Protein AF-A0A959QDU4-F1 (afdb_monomer_lite)

Radius of gyration: 17.91 Å; chains: 1; bounding box: 41×47×52 Å

Foldseek 3Di:
DEEAEQEEDEDCDQAQLDEEEQAAEYEYELYEYEAAAHAQVHEVYHAYNHAYYHYELYEYEHHEYEHEEHAAYQEEEAYQYEYEHYEHAQEHYEYAYHFNHEYEHELYEHPDAEYEYDDQRYANYEYEYDADDCPPTDAHEYEDYLYEYEDYDYPDPPHFNYEYEYEPDHAHEYEYELYEAAQGEHDYFYFDDPPDPDGFTAAHPNYDYHYYNYDHHHPDQHDYPHRPDDDRDPPDPRPRPPDPPVPDDDDDDDD

Sequence (255 aa):
NVAFTNHAVEVDQEGGVVYLSEADSLVVENCFFKNNLAPAANAGLLLEGVQYCGINQTSFRLNEGKLIEAGGAQEVWLHRLTLRQNEAEEGLVRFDLAEGGSFRCRNSQARENYYGGNEVVGAIVQVNTPAGVPTLPQPIDIRYEQCLFVDNLSADANAPSILQHGNHGRQLDVRVVNSLFWNNDLRAYRAEESVGDENVCLPLPDSRVYLSNSVFASAEPLYLSLPGSLCPDLNCPKVQYAHCRIGQADCPELP

pLDDT: mean 70.36, std 18.39, range [28.86, 94.38]

Structure (mmCIF, N/CA/C/O backbone):
data_AF-A0A959QDU4-F1
#
_entry.id   AF-A0A959QDU4-F1
#
loop_
_atom_site.group_PDB
_atom_site.id
_atom_site.type_symbol
_atom_site.label_atom_id
_atom_site.label_alt_id
_atom_site.label_comp_id
_atom_site.label_asym_id
_atom_site.label_entity_id
_atom_site.label_seq_id
_atom_site.pdbx_PDB_ins_code
_atom_site.Cartn_x
_atom_site.Cartn_y
_atom_site.Cartn_z
_atom_site.occupancy
_atom_site.B_iso_or_equiv
_atom_site.auth_seq_id
_atom_site.auth_comp_id
_atom_site.auth_asym_id
_atom_site.auth_atom_id
_atom_site.pdbx_PDB_model_num
ATOM 1 N N . ASN A 1 1 ? -17.690 -10.275 -4.018 1.00 78.50 1 ASN A N 1
ATOM 2 C CA . ASN A 1 1 ? -16.534 -11.140 -3.680 1.00 78.50 1 ASN A CA 1
ATOM 3 C C . ASN A 1 1 ? -15.778 -11.515 -4.940 1.00 78.50 1 ASN A C 1
ATOM 5 O O . ASN A 1 1 ? -16.328 -12.232 -5.770 1.00 78.50 1 ASN A O 1
ATOM 9 N N . VAL A 1 2 ? -14.545 -11.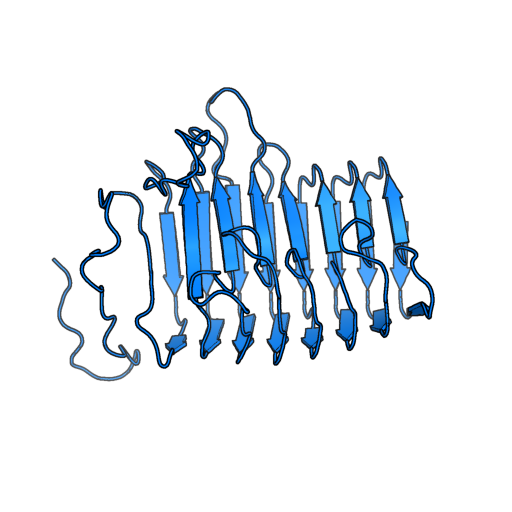035 -5.076 1.00 78.12 2 VAL A N 1
ATOM 10 C CA . VAL A 1 2 ? -13.623 -11.365 -6.174 1.00 78.12 2 VAL A CA 1
ATOM 11 C C . VAL A 1 2 ? -12.347 -11.958 -5.578 1.00 78.12 2 VAL A C 1
ATOM 13 O O . VAL A 1 2 ? -11.865 -11.477 -4.555 1.00 78.12 2 VAL A O 1
ATOM 16 N N . ALA A 1 3 ? -11.809 -13.013 -6.192 1.00 77.88 3 ALA A N 1
ATOM 17 C CA . ALA A 1 3 ? -10.580 -13.653 -5.735 1.00 77.88 3 ALA A CA 1
ATOM 18 C C . ALA A 1 3 ? -9.642 -13.964 -6.907 1.00 77.88 3 ALA A C 1
ATOM 20 O O . ALA A 1 3 ? -10.058 -14.583 -7.887 1.00 77.88 3 ALA A O 1
ATOM 21 N N . PHE A 1 4 ? -8.375 -13.578 -6.771 1.00 79.62 4 PHE A N 1
ATOM 22 C CA . PHE A 1 4 ? -7.279 -13.971 -7.654 1.00 79.62 4 PHE A CA 1
ATOM 23 C C . PHE A 1 4 ? -6.324 -14.861 -6.866 1.00 79.62 4 PHE A C 1
ATOM 25 O O . PHE A 1 4 ? -5.768 -14.427 -5.859 1.00 79.62 4 PHE A O 1
ATOM 32 N N . THR A 1 5 ? -6.120 -16.101 -7.308 1.00 76.75 5 THR A N 1
ATOM 33 C CA . THR A 1 5 ? -5.266 -17.066 -6.596 1.00 76.75 5 THR A CA 1
ATOM 34 C C . THR A 1 5 ? -4.323 -17.760 -7.568 1.00 76.75 5 THR A C 1
ATOM 36 O O . THR A 1 5 ? -4.793 -18.328 -8.549 1.00 76.75 5 THR A O 1
ATOM 39 N N . ASN A 1 6 ? -3.012 -17.743 -7.309 1.00 73.81 6 ASN A N 1
ATOM 40 C CA . ASN A 1 6 ? -1.983 -18.394 -8.145 1.00 73.81 6 ASN A CA 1
ATOM 41 C C . ASN A 1 6 ? -1.869 -17.850 -9.584 1.00 73.81 6 ASN A C 1
ATOM 43 O O . ASN A 1 6 ? -1.644 -18.622 -10.517 1.00 73.81 6 ASN A O 1
ATOM 47 N N . HIS A 1 7 ? -2.026 -16.541 -9.782 1.00 81.00 7 HIS A N 1
ATOM 48 C CA . HIS A 1 7 ? -1.905 -15.927 -11.108 1.00 81.00 7 HIS A CA 1
ATOM 49 C C . HIS A 1 7 ? -0.556 -15.222 -11.274 1.00 81.00 7 HIS A C 1
ATOM 51 O O . HIS A 1 7 ? -0.116 -14.483 -10.395 1.00 81.00 7 HIS A O 1
ATOM 57 N N . ALA A 1 8 ? 0.084 -15.422 -12.425 1.00 76.44 8 ALA A N 1
ATOM 58 C CA . ALA A 1 8 ? 1.148 -14.548 -12.901 1.00 76.44 8 ALA A CA 1
ATOM 59 C C . ALA A 1 8 ? 0.536 -13.623 -13.951 1.00 76.44 8 ALA A C 1
ATOM 61 O O . ALA A 1 8 ? -0.009 -14.111 -14.942 1.00 76.44 8 ALA A O 1
ATOM 62 N N . VAL A 1 9 ? 0.594 -12.318 -13.712 1.00 77.69 9 VAL A N 1
ATOM 63 C CA . VAL A 1 9 ? 0.048 -11.319 -14.622 1.00 77.69 9 VAL A CA 1
ATOM 64 C C . VAL A 1 9 ? 1.171 -10.398 -15.075 1.00 77.69 9 VAL A C 1
ATOM 66 O O . VAL A 1 9 ? 1.874 -9.789 -14.271 1.00 77.69 9 VAL A O 1
ATOM 69 N N . GLU A 1 10 ? 1.360 -10.361 -16.385 1.00 74.69 10 GLU A N 1
ATOM 70 C CA . GLU A 1 10 ? 2.316 -9.515 -17.088 1.00 74.69 10 GLU A CA 1
ATOM 71 C C . GLU A 1 10 ? 1.515 -8.665 -18.061 1.00 74.69 10 GLU A C 1
ATOM 73 O O . GLU A 1 10 ? 0.671 -9.198 -18.787 1.00 74.69 10 GLU A O 1
ATOM 78 N N . VAL A 1 11 ? 1.730 -7.353 -18.025 1.00 66.62 11 VAL A N 1
ATOM 79 C CA . VAL A 1 11 ? 0.995 -6.411 -18.868 1.00 66.62 11 VAL A CA 1
ATOM 80 C C . VAL A 1 11 ? 1.991 -5.527 -19.593 1.00 66.62 11 VAL A C 1
ATOM 82 O O . VAL A 1 11 ? 2.436 -4.523 -19.066 1.00 66.62 11 VAL A O 1
ATOM 85 N N . ASP A 1 12 ? 2.294 -5.888 -20.836 1.00 59.38 12 ASP A N 1
ATOM 86 C CA . ASP A 1 12 ? 3.236 -5.157 -21.693 1.00 59.38 12 ASP A CA 1
ATOM 87 C C . ASP A 1 12 ? 2.589 -3.925 -22.382 1.00 59.38 12 ASP A C 1
ATOM 89 O O . ASP A 1 12 ? 2.998 -3.533 -23.476 1.00 59.38 12 ASP A O 1
ATOM 93 N N . GLN A 1 13 ? 1.520 -3.353 -21.809 1.00 60.84 13 GLN A N 1
ATOM 94 C CA . GLN A 1 13 ? 0.750 -2.228 -22.374 1.00 60.84 13 GLN A CA 1
ATOM 95 C C . GLN A 1 13 ? 0.259 -1.257 -21.284 1.00 60.84 13 GLN A C 1
ATOM 97 O O . GLN A 1 13 ? 0.210 -1.602 -20.111 1.00 60.84 13 GLN A O 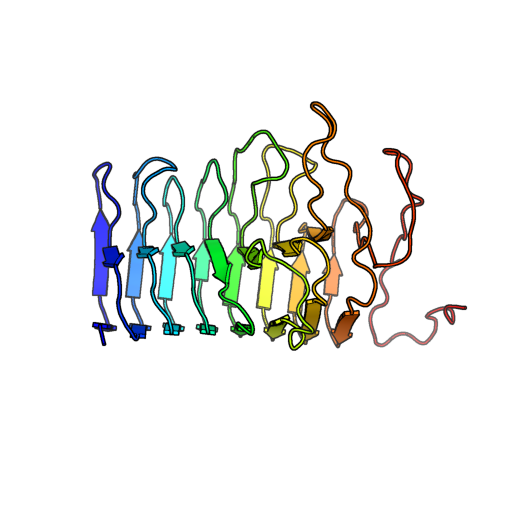1
ATOM 102 N N . GLU A 1 14 ? -0.153 -0.048 -21.678 1.00 61.38 14 GLU A N 1
ATOM 103 C CA . GLU A 1 14 ? -0.471 1.108 -20.808 1.00 61.38 14 GLU A CA 1
ATOM 104 C C . GLU A 1 14 ? -1.760 0.984 -19.943 1.00 61.38 14 GLU A C 1
ATOM 106 O O . GLU A 1 14 ? -2.325 1.988 -19.503 1.00 61.38 14 GLU A O 1
ATOM 111 N N . GLY A 1 15 ? -2.268 -0.225 -19.689 1.00 57.69 15 GLY A N 1
ATOM 112 C CA . GLY A 1 15 ? -3.524 -0.459 -18.966 1.00 57.69 15 GLY A CA 1
ATOM 113 C C . GLY A 1 15 ? -3.323 -1.020 -17.559 1.00 57.69 15 GLY A C 1
ATOM 114 O O . GLY A 1 15 ? -2.482 -1.888 -17.352 1.00 57.69 15 GLY A O 1
ATOM 115 N N . GLY A 1 16 ? -4.139 -0.574 -16.597 1.00 61.19 16 GLY A N 1
ATOM 116 C CA . GLY A 1 16 ? -4.173 -1.182 -15.264 1.00 61.19 16 GLY A CA 1
ATOM 117 C C . GLY A 1 16 ? -4.515 -2.673 -15.348 1.00 61.19 16 GLY A C 1
ATOM 118 O O . GLY A 1 16 ? -5.389 -3.074 -16.120 1.00 61.19 16 GLY A O 1
ATOM 119 N N . VAL A 1 17 ? -3.814 -3.507 -14.576 1.00 77.56 17 VAL A N 1
ATOM 120 C CA . VAL A 1 17 ? -3.917 -4.972 -14.700 1.00 77.56 17 VAL A CA 1
ATOM 121 C C . VAL A 1 17 ? -5.274 -5.478 -14.216 1.00 77.56 17 VAL A C 1
ATOM 123 O O . VAL A 1 17 ? -5.879 -6.363 -14.824 1.00 77.56 17 VAL A O 1
ATOM 126 N N . VAL A 1 18 ? -5.758 -4.912 -13.114 1.00 83.88 18 VAL A N 1
ATOM 127 C CA . VAL A 1 18 ? -7.064 -5.223 -12.540 1.00 83.88 18 VAL A CA 1
ATOM 128 C C . VAL A 1 18 ? -7.741 -3.920 -12.152 1.00 83.88 18 VAL A C 1
ATOM 130 O O . VAL A 1 18 ? -7.245 -3.200 -11.290 1.00 83.88 18 VAL A O 1
ATOM 133 N N . TYR A 1 19 ? -8.899 -3.660 -12.752 1.00 86.38 19 TYR A N 1
ATOM 134 C CA . TYR A 1 19 ? -9.834 -2.637 -12.299 1.00 86.38 19 TYR A CA 1
ATOM 135 C C . TYR A 1 19 ? -11.030 -3.313 -11.637 1.00 86.38 19 TYR A C 1
ATOM 137 O O . TYR A 1 19 ? -11.651 -4.204 -12.226 1.00 86.38 19 TYR A O 1
ATOM 145 N N . LEU A 1 20 ? -11.344 -2.905 -10.412 1.00 86.94 20 LEU A N 1
ATOM 146 C CA . LEU A 1 20 ? -12.508 -3.386 -9.683 1.00 86.94 20 LEU A CA 1
ATOM 147 C C . LEU A 1 20 ? -13.245 -2.209 -9.054 1.00 86.94 20 LEU A C 1
ATOM 149 O O . LEU A 1 20 ? -12.653 -1.463 -8.280 1.00 86.94 20 LEU A O 1
ATOM 153 N N . SER A 1 2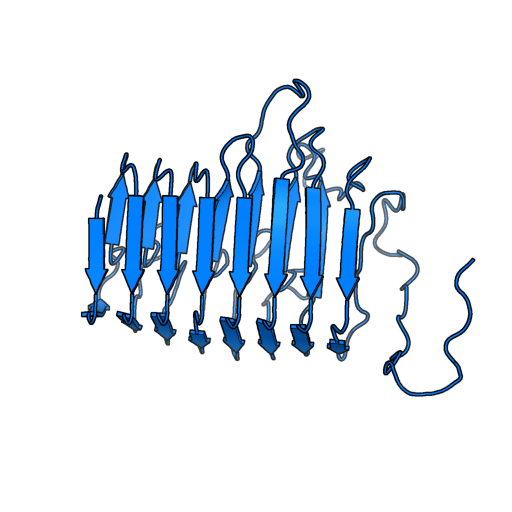1 ? -14.541 -2.099 -9.332 1.00 89.81 21 SER A N 1
ATOM 154 C CA . SER A 1 21 ? -15.414 -1.093 -8.735 1.00 89.81 21 SER A CA 1
ATOM 155 C C . SER A 1 21 ? -16.566 -1.722 -7.947 1.00 89.81 21 SER A C 1
ATOM 157 O O . SER A 1 21 ? -17.067 -2.790 -8.304 1.00 89.81 21 SER A O 1
ATOM 159 N N . GLU A 1 22 ? -16.953 -1.063 -6.852 1.00 89.56 22 GLU A N 1
ATOM 160 C CA . GLU A 1 22 ? -18.145 -1.350 -6.036 1.00 89.56 22 GLU A CA 1
ATOM 161 C C . GLU A 1 22 ? -18.248 -2.806 -5.539 1.00 89.56 22 GLU A C 1
ATOM 163 O O . GLU A 1 22 ? -19.327 -3.400 -5.481 1.00 89.56 22 GLU A O 1
ATOM 168 N N . ALA A 1 23 ? -17.117 -3.415 -5.176 1.00 88.38 23 ALA A N 1
ATOM 169 C CA . ALA A 1 23 ? -17.089 -4.784 -4.672 1.00 88.38 23 ALA A CA 1
ATOM 170 C C . ALA A 1 23 ? -17.065 -4.841 -3.139 1.00 88.38 23 ALA A C 1
ATOM 172 O O . ALA A 1 23 ? -16.281 -4.154 -2.493 1.00 88.38 23 ALA A O 1
ATOM 173 N N . ASP A 1 24 ? -17.823 -5.770 -2.550 1.00 91.25 24 ASP A N 1
ATOM 174 C CA . ASP A 1 24 ? -17.743 -6.002 -1.101 1.00 91.25 24 ASP A CA 1
ATOM 175 C C . ASP A 1 24 ? -16.324 -6.410 -0.684 1.00 91.25 24 ASP A C 1
ATOM 177 O O . ASP A 1 24 ? -15.729 -5.829 0.214 1.00 91.25 24 ASP A O 1
ATOM 181 N N . SER A 1 25 ? -15.746 -7.408 -1.358 1.00 92.06 25 SER A N 1
ATOM 182 C CA . SER A 1 25 ? -14.422 -7.923 -1.011 1.00 92.06 25 SER A CA 1
ATOM 183 C C . SER A 1 25 ? -13.589 -8.333 -2.219 1.00 92.06 25 SER A C 1
ATOM 185 O O . SER A 1 25 ? -14.114 -8.892 -3.195 1.00 92.06 25 SER A O 1
ATOM 187 N N . LEU A 1 26 ? -12.282 -8.104 -2.094 1.00 93.31 26 LEU A N 1
ATOM 188 C CA . LEU A 1 26 ? -11.222 -8.582 -2.968 1.00 93.31 26 LEU A CA 1
ATOM 189 C C . LEU A 1 26 ? -10.170 -9.342 -2.155 1.00 93.31 26 LEU A C 1
ATOM 191 O O . LEU A 1 26 ? -9.666 -8.842 -1.149 1.00 93.31 26 LEU A O 1
ATOM 195 N N . VAL A 1 27 ? -9.780 -10.517 -2.649 1.00 93.31 27 VAL A N 1
ATOM 196 C CA . VAL A 1 27 ? -8.598 -11.241 -2.172 1.00 93.31 27 VAL A CA 1
ATOM 197 C C . VAL A 1 27 ? -7.648 -11.510 -3.335 1.00 93.31 27 VAL A C 1
ATOM 199 O O . VAL A 1 27 ? -8.024 -12.144 -4.318 1.00 93.31 27 VAL A O 1
ATOM 202 N N . VAL A 1 28 ? -6.403 -11.061 -3.214 1.00 90.50 28 VAL A N 1
ATOM 203 C CA . VAL A 1 28 ? -5.307 -11.382 -4.134 1.00 90.50 28 VAL A CA 1
ATOM 204 C C . VAL A 1 28 ? -4.298 -12.233 -3.381 1.00 90.50 28 VAL A C 1
ATOM 206 O O . VAL A 1 28 ? -3.656 -11.766 -2.443 1.00 90.50 28 VAL A O 1
ATOM 209 N N . GLU A 1 29 ? -4.171 -13.497 -3.760 1.00 93.50 29 GLU A N 1
ATOM 210 C CA . GLU A 1 29 ? -3.359 -14.473 -3.048 1.00 93.50 29 GLU A CA 1
ATOM 211 C C . GLU A 1 29 ? -2.361 -15.174 -3.966 1.00 93.50 29 GLU A C 1
ATOM 213 O O . GLU A 1 29 ? -2.714 -15.692 -5.027 1.00 93.50 29 GLU A O 1
ATOM 218 N N . ASN A 1 30 ? -1.103 -15.236 -3.529 1.00 92.88 30 ASN A N 1
ATOM 219 C CA . ASN A 1 30 ? -0.037 -15.948 -4.230 1.00 92.88 30 ASN A CA 1
ATOM 220 C C . ASN A 1 30 ? 0.078 -15.540 -5.710 1.00 92.88 30 ASN A C 1
ATOM 222 O O . ASN A 1 30 ? 0.198 -16.388 -6.595 1.00 92.88 30 ASN A O 1
ATOM 226 N N . CYS A 1 31 ? -0.040 -14.239 -5.981 1.00 91.50 31 CYS A N 1
ATOM 227 C CA . CYS A 1 31 ? 0.029 -13.693 -7.331 1.00 91.50 31 CYS A CA 1
ATOM 228 C C . CYS A 1 31 ? 1.373 -13.001 -7.596 1.00 91.50 31 CYS A C 1
ATOM 230 O O . CYS A 1 31 ? 2.072 -12.566 -6.676 1.00 91.50 31 CYS A O 1
ATOM 232 N N . PHE A 1 32 ? 1.735 -12.885 -8.869 1.00 88.69 32 PHE A N 1
ATOM 233 C CA . PHE A 1 32 ? 2.945 -12.200 -9.313 1.00 88.69 32 PHE A CA 1
ATOM 234 C C . PHE A 1 32 ? 2.608 -11.208 -10.424 1.00 88.69 32 PHE A C 1
ATOM 236 O O . PHE A 1 32 ? 2.177 -11.622 -11.495 1.00 88.69 32 PHE A O 1
ATOM 243 N N . PHE A 1 33 ? 2.818 -9.920 -10.161 1.00 86.75 33 PHE A N 1
ATOM 244 C CA . PHE A 1 33 ? 2.590 -8.818 -11.092 1.00 86.75 33 PHE A CA 1
ATOM 245 C C . PHE A 1 33 ? 3.938 -8.251 -11.543 1.00 86.75 33 PHE A C 1
ATOM 247 O O . PHE A 1 33 ? 4.768 -7.880 -10.703 1.00 86.75 33 PHE A O 1
ATOM 254 N N . LYS A 1 34 ? 4.178 -8.191 -12.854 1.00 86.81 34 LYS A N 1
ATOM 255 C CA . LYS A 1 34 ? 5.421 -7.629 -13.397 1.00 86.81 34 LYS A CA 1
ATOM 256 C C . LYS A 1 34 ? 5.221 -6.816 -14.666 1.00 86.81 34 LYS A C 1
ATOM 258 O O . LYS A 1 34 ? 4.269 -7.070 -15.401 1.00 86.81 34 LYS A O 1
ATOM 263 N N . ASN A 1 35 ? 6.185 -5.931 -14.931 1.00 79.69 35 ASN A N 1
ATOM 264 C CA . ASN A 1 35 ? 6.279 -5.136 -16.156 1.00 79.69 35 ASN A CA 1
ATOM 265 C C . ASN A 1 35 ? 5.023 -4.314 -16.454 1.00 79.69 35 ASN A C 1
ATOM 267 O O . ASN A 1 35 ? 4.762 -4.031 -17.611 1.00 79.69 35 ASN A O 1
ATOM 271 N N . ASN A 1 36 ? 4.227 -3.946 -15.448 1.00 74.75 36 ASN A N 1
ATOM 272 C CA . ASN A 1 36 ? 3.104 -3.056 -15.688 1.00 74.75 36 ASN A CA 1
ATOM 273 C C . ASN A 1 36 ? 3.653 -1.668 -16.022 1.00 74.75 36 ASN A C 1
ATOM 275 O O . ASN A 1 36 ? 4.306 -1.082 -15.169 1.00 74.75 36 ASN A O 1
ATOM 279 N N . LEU A 1 37 ? 3.416 -1.187 -17.242 1.00 75.81 37 LEU A N 1
ATOM 280 C CA . LEU A 1 37 ? 3.897 0.114 -17.734 1.00 75.81 37 LEU A CA 1
ATOM 281 C C . LEU A 1 37 ? 2.806 1.188 -17.715 1.00 75.81 37 LEU A C 1
ATOM 283 O O . LEU A 1 37 ? 2.895 2.205 -18.402 1.00 75.81 37 LEU A O 1
ATOM 287 N N . ALA A 1 38 ? 1.709 0.920 -17.013 1.00 68.50 38 ALA A N 1
ATOM 288 C CA . ALA A 1 38 ? 0.573 1.809 -17.015 1.00 68.50 38 ALA A CA 1
ATOM 289 C C . ALA A 1 38 ? 0.941 3.147 -16.329 1.00 68.50 38 ALA A C 1
ATOM 291 O O . ALA A 1 38 ? 1.492 3.144 -15.227 1.00 68.50 38 ALA A O 1
ATOM 292 N N . PRO A 1 39 ? 0.660 4.303 -16.965 1.00 65.94 39 PRO A N 1
ATOM 293 C CA . PRO A 1 39 ? 1.004 5.612 -16.408 1.00 65.94 39 PRO A CA 1
ATOM 294 C C . PRO A 1 39 ? 0.297 5.848 -15.066 1.00 65.94 39 PRO A C 1
ATOM 296 O O . PRO A 1 39 ? -0.664 5.156 -14.749 1.00 65.94 39 PRO A O 1
ATOM 299 N N . ALA A 1 40 ? 0.720 6.854 -14.291 1.00 58.84 40 ALA A N 1
ATOM 300 C CA . ALA A 1 40 ? 0.279 7.106 -12.906 1.00 58.84 40 ALA A CA 1
ATOM 301 C C . ALA A 1 40 ? -1.252 7.109 -12.653 1.00 58.84 40 ALA A C 1
ATOM 303 O O . ALA A 1 40 ? -1.689 6.887 -11.522 1.00 58.84 40 ALA A O 1
ATOM 304 N N . ALA A 1 41 ? -2.067 7.311 -13.694 1.00 59.12 41 ALA A N 1
ATOM 305 C CA . ALA A 1 41 ? -3.529 7.218 -13.653 1.00 59.12 41 ALA A CA 1
ATOM 306 C C . ALA A 1 41 ? -4.089 5.776 -13.638 1.00 59.12 41 ALA A C 1
ATOM 308 O O . ALA A 1 41 ? -5.272 5.582 -13.379 1.00 59.12 41 ALA A O 1
ATOM 309 N N . ASN A 1 42 ? -3.262 4.768 -13.915 1.00 66.12 42 ASN A N 1
ATOM 310 C CA . ASN A 1 42 ? -3.644 3.369 -14.051 1.00 66.12 42 ASN A CA 1
ATOM 311 C C . ASN A 1 42 ? -2.794 2.517 -13.101 1.00 66.12 42 ASN A C 1
ATOM 313 O O . ASN A 1 42 ? -1.639 2.207 -13.382 1.00 66.12 42 ASN A O 1
ATOM 317 N N . ALA A 1 43 ? -3.366 2.119 -11.966 1.00 74.44 43 ALA A N 1
ATOM 318 C CA . ALA A 1 43 ? -2.665 1.247 -11.034 1.00 74.44 43 ALA A CA 1
ATOM 319 C C . ALA A 1 43 ? -2.637 -0.212 -11.523 1.00 74.44 43 ALA A C 1
ATOM 321 O O . ALA A 1 43 ? -3.539 -0.669 -12.230 1.00 74.44 43 ALA A O 1
ATOM 322 N N . GLY A 1 44 ? -1.632 -0.984 -11.095 1.00 78.75 44 GLY A N 1
ATOM 323 C CA . GLY A 1 44 ? -1.628 -2.440 -11.287 1.00 78.75 44 GLY A CA 1
ATOM 324 C C . GLY A 1 44 ? -2.890 -3.095 -10.728 1.00 78.75 44 GLY A C 1
ATOM 325 O O . GLY A 1 44 ? -3.543 -3.880 -11.408 1.00 78.75 44 GLY A O 1
ATOM 326 N N . LEU A 1 45 ? -3.286 -2.697 -9.526 1.00 86.06 45 LEU A N 1
ATOM 327 C CA . LEU A 1 45 ? -4.594 -2.958 -8.946 1.00 86.06 45 LEU A CA 1
ATOM 328 C C . LEU A 1 45 ? -5.268 -1.612 -8.667 1.00 86.06 45 LEU A C 1
ATOM 330 O O . LEU A 1 45 ? -4.868 -0.923 -7.731 1.00 86.06 45 LEU A O 1
ATOM 334 N N . LEU A 1 46 ? -6.279 -1.250 -9.455 1.00 87.50 46 LEU A N 1
ATOM 335 C CA . LEU A 1 46 ? -7.117 -0.074 -9.224 1.00 87.50 46 LEU A CA 1
ATOM 336 C C . LEU A 1 46 ? -8.463 -0.512 -8.639 1.00 87.50 46 LEU A C 1
ATOM 338 O O . LEU A 1 46 ? -9.232 -1.227 -9.285 1.00 87.50 46 LEU A O 1
ATOM 342 N N . LEU A 1 47 ? -8.724 -0.110 -7.399 1.00 87.81 47 LEU A N 1
ATOM 343 C CA . LEU A 1 47 ? -9.858 -0.550 -6.595 1.00 87.81 47 LEU A CA 1
ATOM 344 C C . LEU A 1 47 ? -10.698 0.662 -6.179 1.00 87.81 47 LEU A C 1
ATOM 346 O O . LEU A 1 47 ? -10.255 1.489 -5.389 1.00 87.81 47 LEU A O 1
ATOM 350 N N . GLU A 1 48 ? -11.933 0.759 -6.653 1.00 87.38 48 GLU A N 1
ATOM 351 C CA . GLU A 1 48 ? -12.826 1.882 -6.349 1.00 87.38 48 GLU A CA 1
ATOM 352 C C . GLU A 1 48 ? -14.050 1.400 -5.572 1.00 87.38 48 GLU A C 1
ATOM 354 O O . GLU A 1 48 ? -14.812 0.559 -6.039 1.00 87.38 48 GLU A O 1
ATOM 359 N N . GLY A 1 49 ? -14.259 1.907 -4.358 1.00 84.50 49 GLY A N 1
ATOM 360 C CA . GLY A 1 49 ? -15.401 1.505 -3.533 1.00 84.50 49 GLY A CA 1
ATOM 361 C C . GLY A 1 49 ? -15.342 0.045 -3.075 1.00 84.50 49 GLY A C 1
ATOM 362 O O . GLY A 1 49 ? -16.383 -0.570 -2.852 1.00 84.50 49 GLY A O 1
ATOM 363 N N . VAL A 1 50 ? -14.137 -0.524 -2.953 1.00 88.88 50 VAL A N 1
ATOM 364 C CA . VAL A 1 50 ? -13.939 -1.884 -2.435 1.00 88.88 50 VAL A CA 1
ATOM 365 C C . VAL A 1 50 ? -13.874 -1.852 -0.914 1.00 88.88 50 VAL A C 1
ATOM 367 O O . VAL A 1 50 ? -12.938 -1.277 -0.371 1.00 88.88 50 VAL A O 1
ATOM 370 N N . GLN A 1 51 ? -14.815 -2.492 -0.213 1.00 89.31 51 GLN A N 1
ATOM 371 C CA . GLN A 1 51 ? -14.875 -2.394 1.256 1.00 89.31 51 GLN A CA 1
ATOM 372 C C . GLN A 1 51 ? -13.748 -3.172 1.947 1.00 89.31 51 GLN A C 1
ATOM 374 O O . GL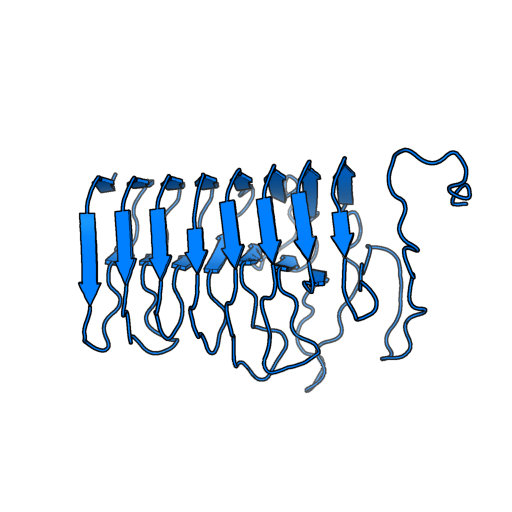N A 1 51 ? -13.095 -2.638 2.844 1.00 89.31 51 GLN A O 1
ATOM 379 N N . TYR A 1 52 ? -13.497 -4.411 1.519 1.00 92.62 52 TYR A N 1
ATOM 380 C CA . TYR A 1 52 ? -12.492 -5.297 2.111 1.00 92.62 52 TYR A CA 1
ATOM 381 C C . TYR A 1 52 ? -11.439 -5.696 1.073 1.00 92.62 52 TYR A C 1
ATOM 383 O O . TYR A 1 52 ? -11.761 -6.336 0.072 1.00 92.62 52 TYR A O 1
ATOM 391 N N . CYS A 1 53 ? -10.168 -5.373 1.314 1.00 94.06 53 CYS A N 1
ATOM 392 C CA . CYS A 1 53 ? -9.065 -5.708 0.412 1.00 94.06 53 CYS A CA 1
ATOM 393 C C . CYS A 1 53 ? -7.971 -6.500 1.137 1.00 94.06 53 CYS A C 1
ATOM 395 O O . CYS A 1 53 ? -7.290 -5.986 2.023 1.00 94.06 53 CYS A O 1
ATOM 397 N N . GLY A 1 54 ? -7.786 -7.761 0.744 1.00 94.06 54 GLY A N 1
ATOM 398 C CA . GLY A 1 54 ? -6.722 -8.629 1.239 1.00 94.06 54 GLY A CA 1
ATOM 399 C C . GLY A 1 54 ? -5.706 -8.954 0.150 1.00 94.06 54 GLY A C 1
ATOM 400 O O . GLY A 1 54 ? -6.061 -9.530 -0.873 1.00 94.06 54 GLY A O 1
ATOM 401 N N . ILE A 1 55 ? -4.430 -8.655 0.381 1.00 92.19 55 ILE A N 1
ATOM 402 C CA . ILE A 1 55 ? -3.325 -9.010 -0.516 1.00 92.19 55 ILE A CA 1
ATOM 403 C C . ILE A 1 55 ? -2.343 -9.892 0.254 1.00 92.19 55 ILE A C 1
ATOM 405 O O . ILE A 1 55 ? -1.630 -9.423 1.140 1.00 92.19 55 ILE A O 1
ATOM 409 N N . ASN A 1 56 ? -2.303 -11.181 -0.080 1.00 94.31 56 ASN A N 1
ATOM 410 C CA . ASN A 1 56 ? -1.518 -12.200 0.611 1.00 94.31 56 ASN A CA 1
ATOM 411 C C . ASN A 1 56 ? -0.483 -12.850 -0.320 1.00 94.31 56 ASN A C 1
ATOM 413 O O . ASN A 1 56 ? -0.803 -13.230 -1.443 1.00 94.31 56 ASN A O 1
ATOM 417 N N . GLN A 1 57 ? 0.761 -13.018 0.138 1.00 93.50 57 GLN A N 1
ATOM 418 C CA . GLN A 1 57 ? 1.842 -13.706 -0.596 1.00 93.50 57 GLN A CA 1
ATOM 419 C C . GLN A 1 57 ? 2.016 -13.234 -2.045 1.00 93.50 57 GLN A C 1
ATOM 421 O O . GLN A 1 57 ? 2.338 -14.022 -2.927 1.00 93.50 57 GLN A O 1
ATOM 426 N N . THR A 1 58 ? 1.762 -11.959 -2.302 1.00 91.56 58 THR A N 1
ATOM 427 C CA . THR A 1 58 ? 1.765 -11.406 -3.655 1.00 91.56 58 THR A CA 1
ATOM 428 C C . THR A 1 58 ? 3.019 -10.571 -3.865 1.00 91.56 58 THR A C 1
ATOM 430 O O . THR A 1 58 ? 3.535 -9.969 -2.920 1.00 91.56 58 THR A O 1
ATOM 433 N N . SER A 1 59 ? 3.543 -10.546 -5.088 1.00 90.50 59 SER A N 1
ATOM 434 C CA . SER A 1 59 ? 4.731 -9.760 -5.415 1.00 90.50 59 SER A CA 1
ATOM 435 C C . SER A 1 59 ? 4.527 -8.889 -6.646 1.00 90.50 59 SER A C 1
ATOM 437 O O . SER A 1 59 ? 3.928 -9.327 -7.623 1.00 90.50 59 SER A O 1
ATOM 439 N N . PHE A 1 60 ? 5.054 -7.667 -6.569 1.00 88.75 60 PHE A N 1
ATOM 440 C CA . PHE A 1 60 ? 5.094 -6.686 -7.647 1.00 88.75 60 PHE A CA 1
ATOM 441 C C . PHE A 1 60 ? 6.551 -6.355 -7.967 1.00 88.75 60 PHE A C 1
ATOM 443 O O . PHE A 1 60 ? 7.313 -5.980 -7.062 1.00 88.75 60 PHE A O 1
ATOM 450 N N . ARG A 1 61 ? 6.948 -6.510 -9.234 1.00 87.31 61 ARG A N 1
ATOM 451 C CA . ARG A 1 61 ? 8.329 -6.282 -9.667 1.00 87.31 61 ARG A CA 1
ATOM 452 C C . ARG A 1 61 ? 8.441 -5.616 -11.037 1.00 87.31 61 ARG A C 1
ATOM 454 O O . ARG A 1 61 ? 7.747 -6.043 -11.949 1.00 87.31 61 ARG A O 1
ATOM 461 N N . LEU A 1 62 ? 9.403 -4.706 -11.210 1.00 81.00 62 LEU A N 1
ATOM 462 C CA . LEU A 1 62 ? 9.693 -4.060 -12.502 1.00 81.00 62 LEU A CA 1
ATOM 463 C C . LEU A 1 62 ? 8.471 -3.354 -13.098 1.00 81.00 62 LEU A C 1
ATOM 465 O O . LEU A 1 62 ? 8.259 -3.410 -14.300 1.00 81.00 62 LEU A O 1
ATOM 469 N N . ASN A 1 63 ? 7.616 -2.776 -12.261 1.00 77.44 63 ASN A N 1
ATOM 470 C CA . ASN A 1 63 ? 6.480 -2.002 -12.745 1.00 77.44 63 ASN A CA 1
ATOM 471 C C . ASN A 1 63 ? 6.849 -0.518 -12.776 1.00 77.44 63 ASN A C 1
ATOM 473 O O . ASN A 1 63 ? 7.564 -0.050 -11.886 1.00 77.44 63 ASN A O 1
ATOM 477 N N . GLU A 1 64 ? 6.315 0.177 -13.771 1.00 78.12 64 GLU A N 1
ATOM 478 C CA . GLU A 1 64 ? 6.307 1.623 -13.917 1.00 78.12 64 GLU A CA 1
ATOM 479 C C . GLU A 1 64 ? 4.899 2.139 -13.547 1.00 78.12 64 GLU A C 1
ATOM 481 O O . GLU A 1 64 ? 3.894 1.585 -13.988 1.00 78.12 64 GLU A O 1
ATOM 486 N N . GLY A 1 65 ? 4.804 3.154 -12.685 1.00 73.75 65 GLY A N 1
ATOM 487 C CA . GLY A 1 65 ? 3.525 3.714 -12.219 1.00 73.75 65 GLY A CA 1
ATOM 488 C C . GLY A 1 65 ? 2.991 3.114 -10.909 1.00 73.75 65 GLY A C 1
ATOM 489 O O . GLY A 1 65 ? 3.685 2.397 -10.184 1.00 73.75 65 GLY A O 1
ATOM 490 N N . LYS A 1 66 ? 1.745 3.452 -10.545 1.00 78.25 66 LYS A N 1
ATOM 491 C CA . LYS A 1 66 ? 1.136 2.996 -9.281 1.00 78.25 66 LYS A CA 1
ATOM 492 C C . LYS A 1 66 ? 0.916 1.481 -9.310 1.00 78.25 66 LYS A C 1
ATOM 494 O O . LYS A 1 66 ? 0.415 0.920 -10.280 1.00 78.25 66 LYS A O 1
ATOM 499 N N . LEU A 1 67 ? 1.232 0.783 -8.224 1.00 82.94 67 LEU A N 1
ATOM 500 C CA . LEU A 1 67 ? 1.018 -0.667 -8.136 1.00 82.94 67 LEU A CA 1
ATOM 501 C C . LEU A 1 67 ? -0.371 -0.994 -7.622 1.00 82.94 67 LEU A C 1
ATOM 503 O O . LEU A 1 67 ? -1.024 -1.893 -8.142 1.00 82.94 67 LEU A O 1
ATOM 507 N N . ILE A 1 68 ? -0.789 -0.304 -6.564 1.00 86.00 68 ILE A N 1
ATOM 508 C CA . ILE A 1 68 ? -2.060 -0.537 -5.889 1.00 86.00 68 ILE A CA 1
ATOM 509 C C . ILE A 1 68 ? -2.644 0.819 -5.523 1.00 86.00 68 ILE A C 1
ATOM 511 O O . ILE A 1 68 ? -2.000 1.594 -4.820 1.00 86.00 68 ILE A O 1
ATOM 515 N N . GLU A 1 69 ? -3.871 1.071 -5.946 1.00 87.38 69 GLU A N 1
ATOM 516 C CA . GLU A 1 69 ? -4.662 2.215 -5.516 1.00 87.38 69 GLU A CA 1
ATOM 517 C C . GLU A 1 69 ? -6.030 1.704 -5.074 1.00 87.38 69 GLU A C 1
ATOM 519 O O . GLU A 1 69 ? -6.722 1.049 -5.852 1.00 87.38 69 GLU A O 1
ATOM 524 N N . ALA A 1 70 ? -6.402 1.948 -3.815 1.00 86.00 70 ALA A N 1
ATOM 525 C CA . ALA A 1 70 ? -7.734 1.618 -3.321 1.00 86.00 70 ALA A CA 1
ATOM 526 C C . ALA A 1 70 ? -8.431 2.823 -2.695 1.00 86.00 70 ALA A C 1
ATOM 528 O O . ALA A 1 70 ? -7.975 3.336 -1.674 1.00 86.00 70 ALA A O 1
ATOM 529 N N . GLY A 1 71 ? -9.557 3.226 -3.278 1.00 86.94 71 GLY A N 1
ATOM 530 C CA . GLY A 1 71 ? -10.414 4.302 -2.796 1.00 86.94 71 GLY A CA 1
ATOM 531 C C . GLY A 1 71 ? -11.612 3.791 -1.997 1.00 86.94 71 GLY A C 1
ATOM 532 O O . GLY A 1 71 ? -12.388 2.975 -2.492 1.00 86.94 71 GLY A O 1
ATOM 533 N N . GLY A 1 72 ? -11.797 4.300 -0.778 1.00 85.81 72 GLY A N 1
ATOM 534 C CA . GLY A 1 72 ? -12.963 4.017 0.065 1.00 85.81 72 GLY A CA 1
ATOM 535 C C . GLY A 1 72 ? -12.926 2.663 0.777 1.00 85.81 72 GLY A C 1
ATOM 536 O O . GLY A 1 72 ? -13.983 2.110 1.080 1.00 85.81 72 GLY A O 1
ATOM 537 N N . ALA A 1 73 ? -11.737 2.121 1.052 1.00 88.69 73 ALA A N 1
ATOM 538 C CA . ALA A 1 73 ? -11.610 0.811 1.688 1.00 88.69 73 ALA A CA 1
ATOM 539 C C . ALA A 1 73 ? -11.857 0.866 3.200 1.00 88.69 73 ALA A C 1
ATOM 541 O O . ALA A 1 73 ? -11.231 1.643 3.918 1.00 88.69 73 ALA A O 1
ATOM 542 N N . GLN A 1 74 ? -12.743 0.016 3.714 1.00 90.00 74 GLN A N 1
ATOM 543 C CA . GLN A 1 74 ? -12.982 -0.098 5.152 1.00 90.00 74 GLN A CA 1
ATOM 544 C C . GLN A 1 74 ? -11.886 -0.922 5.834 1.00 90.00 74 GLN A C 1
ATOM 546 O O . GLN A 1 74 ? -11.437 -0.580 6.924 1.00 90.00 74 GLN A O 1
ATOM 551 N N . GLU A 1 75 ? -11.414 -1.993 5.210 1.00 91.19 75 GLU A N 1
ATOM 552 C CA . GLU A 1 75 ? -10.342 -2.808 5.773 1.00 91.19 75 GLU A CA 1
ATOM 553 C C . GLU A 1 75 ? -9.354 -3.220 4.692 1.00 91.19 75 GLU A C 1
ATOM 555 O O . GLU A 1 75 ? -9.722 -3.788 3.661 1.00 91.19 75 GLU A O 1
ATOM 560 N N . VAL A 1 76 ? -8.079 -2.946 4.955 1.00 92.81 76 VAL A N 1
ATOM 561 C CA . VAL A 1 76 ? -6.972 -3.309 4.076 1.00 92.81 76 VAL A CA 1
ATOM 562 C C . VAL A 1 76 ? -5.991 -4.187 4.836 1.00 92.81 76 VAL A C 1
ATOM 564 O O . VAL A 1 76 ? -5.429 -3.781 5.857 1.00 92.81 76 VAL A O 1
ATOM 567 N N . TRP A 1 77 ? -5.727 -5.376 4.300 1.00 94.38 77 TRP A N 1
ATOM 568 C CA . TRP A 1 77 ? -4.749 -6.304 4.846 1.00 94.38 77 TRP A CA 1
ATOM 569 C C . TRP A 1 77 ? -3.696 -6.686 3.812 1.00 94.38 77 TRP A C 1
ATOM 571 O O . TRP A 1 77 ? -3.974 -7.365 2.828 1.00 94.38 77 TRP A O 1
ATOM 581 N N . LEU A 1 78 ? -2.452 -6.295 4.074 1.00 93.19 78 LEU A N 1
ATOM 582 C CA . LEU A 1 78 ? -1.282 -6.724 3.320 1.00 93.19 78 LEU A CA 1
ATOM 583 C C . LEU A 1 78 ? -0.529 -7.760 4.141 1.00 93.19 78 LEU A C 1
ATOM 585 O O . LEU A 1 78 ? -0.042 -7.471 5.237 1.00 93.19 78 LEU A O 1
ATOM 589 N N . HIS A 1 79 ? -0.382 -8.962 3.605 1.00 94.38 79 HIS A N 1
ATOM 590 C CA . HIS A 1 79 ? 0.340 -10.033 4.265 1.00 94.38 79 HIS A CA 1
ATOM 591 C C . HIS A 1 79 ? 1.364 -10.668 3.341 1.00 94.38 79 HIS A C 1
ATOM 593 O O . HIS A 1 79 ? 1.017 -11.202 2.294 1.00 94.38 79 HIS A O 1
ATOM 599 N N . ARG A 1 80 ? 2.643 -10.666 3.732 1.00 92.19 80 ARG A N 1
ATOM 600 C CA . ARG A 1 80 ? 3.717 -11.229 2.890 1.00 92.19 80 ARG A CA 1
ATOM 601 C C . ARG A 1 80 ? 3.731 -10.618 1.478 1.00 92.19 80 ARG A C 1
ATOM 603 O O . ARG A 1 80 ? 4.033 -11.308 0.508 1.00 92.19 80 ARG A O 1
ATOM 610 N N . LEU A 1 81 ? 3.397 -9.330 1.373 1.00 92.44 81 LEU A N 1
ATOM 611 C CA . LEU A 1 81 ? 3.529 -8.555 0.141 1.00 92.44 81 LEU A CA 1
ATOM 612 C C . LEU A 1 81 ? 5.015 -8.294 -0.126 1.00 92.44 81 LEU A C 1
ATOM 614 O O . LEU A 1 81 ? 5.743 -7.942 0.801 1.00 92.44 81 LEU A O 1
ATOM 618 N N . THR A 1 82 ? 5.467 -8.447 -1.369 1.00 91.44 82 THR A N 1
ATOM 619 C CA . THR A 1 82 ? 6.846 -8.124 -1.771 1.00 91.44 82 THR A CA 1
ATOM 620 C C . THR A 1 82 ? 6.861 -7.121 -2.919 1.00 91.44 82 THR A C 1
ATOM 622 O O . THR A 1 82 ? 6.483 -7.462 -4.039 1.00 91.44 82 THR A O 1
ATOM 625 N N . LEU A 1 83 ? 7.347 -5.910 -2.653 1.00 86.94 83 LEU A N 1
ATOM 626 C CA . LEU A 1 83 ? 7.564 -4.856 -3.645 1.00 86.94 83 LEU A CA 1
ATOM 627 C C . LEU A 1 83 ? 9.060 -4.752 -3.942 1.00 86.94 83 LEU A C 1
ATOM 629 O O . LEU A 1 83 ? 9.855 -4.528 -3.024 1.00 86.94 83 LEU A O 1
ATOM 633 N N . ARG A 1 84 ? 9.468 -4.927 -5.198 1.00 85.81 84 ARG A N 1
ATOM 634 C CA . ARG A 1 84 ? 10.887 -4.870 -5.552 1.00 85.81 84 ARG A CA 1
ATOM 635 C C . ARG A 1 84 ? 11.144 -4.239 -6.910 1.00 85.81 84 ARG A C 1
ATOM 637 O O . ARG A 1 84 ? 10.574 -4.710 -7.886 1.00 85.81 84 ARG A O 1
ATOM 644 N N . GLN A 1 85 ? 12.110 -3.319 -6.985 1.00 77.88 85 GLN A N 1
ATOM 645 C CA . GLN A 1 85 ? 12.566 -2.739 -8.257 1.00 77.88 85 GLN A CA 1
ATOM 646 C C . GLN A 1 85 ? 11.400 -2.170 -9.069 1.00 77.88 85 GLN A C 1
ATOM 648 O O . GLN A 1 85 ? 11.239 -2.513 -10.233 1.00 77.88 85 GLN A O 1
ATOM 653 N N . ASN A 1 86 ? 10.523 -1.406 -8.426 1.00 77.94 86 ASN A N 1
ATOM 654 C CA . ASN A 1 86 ? 9.464 -0.682 -9.117 1.00 77.94 86 ASN A CA 1
ATOM 655 C C . ASN A 1 86 ? 9.831 0.798 -9.183 1.00 77.94 86 ASN A C 1
ATOM 657 O O . ASN A 1 86 ? 10.512 1.302 -8.284 1.00 77.94 86 ASN A O 1
ATOM 661 N N . GLU A 1 87 ? 9.346 1.461 -10.223 1.00 78.06 87 GLU A N 1
ATOM 662 C CA . GLU A 1 87 ? 9.530 2.883 -10.472 1.00 78.06 87 GLU A CA 1
ATOM 663 C C . GLU A 1 87 ? 8.148 3.532 -10.565 1.00 78.06 87 GLU A C 1
ATOM 665 O O . GLU A 1 87 ? 7.303 3.074 -11.319 1.00 78.06 87 GLU A O 1
ATOM 670 N N . ALA A 1 88 ? 7.847 4.560 -9.776 1.00 70.31 88 ALA A N 1
ATOM 671 C CA . ALA A 1 88 ? 6.525 5.192 -9.832 1.00 70.31 88 ALA A CA 1
ATOM 672 C C . ALA A 1 88 ? 6.598 6.697 -9.652 1.00 70.31 88 ALA A C 1
ATOM 674 O O . ALA A 1 88 ? 7.293 7.183 -8.772 1.00 70.31 88 ALA A O 1
ATOM 675 N N . GLU A 1 89 ? 5.835 7.454 -10.429 1.00 66.38 89 GLU A N 1
ATOM 676 C CA . GLU A 1 89 ? 5.800 8.911 -10.274 1.00 66.38 89 GLU A CA 1
ATOM 677 C C . GLU A 1 89 ? 5.009 9.333 -9.021 1.00 66.38 89 GLU A C 1
ATOM 679 O O . GLU A 1 89 ? 5.453 10.203 -8.287 1.00 66.38 89 GLU A O 1
ATOM 684 N N . GLU A 1 90 ? 3.903 8.661 -8.687 1.00 61.75 90 GLU A N 1
ATOM 685 C CA . GLU A 1 90 ? 2.963 9.095 -7.630 1.00 61.75 90 GLU A CA 1
ATOM 686 C C . GLU A 1 90 ? 2.871 8.125 -6.432 1.00 61.75 90 GLU A C 1
ATOM 688 O O . GLU A 1 90 ? 1.833 7.997 -5.782 1.00 61.75 90 GLU A O 1
ATOM 693 N N . GLY A 1 91 ? 3.961 7.412 -6.137 1.00 62.69 91 GLY A N 1
ATOM 694 C CA . GLY A 1 91 ? 3.996 6.383 -5.095 1.00 62.69 91 GLY A CA 1
ATOM 695 C C . GLY A 1 91 ? 3.545 5.002 -5.580 1.00 62.69 91 GLY A C 1
ATOM 696 O O . GLY A 1 91 ? 2.931 4.843 -6.633 1.00 62.69 91 GLY A O 1
ATOM 697 N N . LEU A 1 92 ? 3.905 3.963 -4.823 1.00 74.19 92 LEU A N 1
ATOM 698 C CA . LEU A 1 92 ? 3.697 2.575 -5.251 1.00 74.19 92 LEU A CA 1
ATOM 699 C C . LEU A 1 92 ? 2.368 1.998 -4.780 1.00 74.19 92 LEU A C 1
ATOM 701 O O . LEU A 1 92 ? 1.706 1.279 -5.524 1.00 74.19 92 LEU A O 1
ATOM 705 N N . VAL A 1 93 ? 1.989 2.264 -3.535 1.00 84.00 93 VAL A N 1
ATOM 706 C CA . VAL A 1 93 ? 0.801 1.681 -2.917 1.00 84.00 93 VAL A CA 1
ATOM 707 C C . VAL A 1 93 ? 0.059 2.770 -2.167 1.00 84.00 93 VAL A C 1
ATOM 709 O O . VAL A 1 93 ? 0.607 3.346 -1.232 1.00 84.00 93 VAL A O 1
ATOM 712 N N . ARG A 1 94 ? -1.194 3.018 -2.540 1.00 86.75 94 ARG A N 1
ATOM 713 C CA . ARG A 1 94 ? -2.057 4.028 -1.933 1.00 86.75 94 ARG A CA 1
ATOM 714 C C . ARG A 1 94 ? -3.386 3.424 -1.496 1.00 86.75 94 ARG A C 1
ATOM 716 O O . ARG A 1 94 ? -4.060 2.748 -2.270 1.00 86.75 94 ARG A O 1
ATOM 723 N N . PHE A 1 95 ? -3.775 3.706 -0.259 1.00 85.88 95 PHE A N 1
ATOM 724 C CA . PHE A 1 95 ? -5.076 3.343 0.295 1.00 85.88 95 PHE A CA 1
ATOM 725 C C . PHE A 1 95 ? -5.756 4.576 0.872 1.00 85.88 95 PHE A C 1
ATOM 727 O O . PHE A 1 95 ? -5.308 5.107 1.885 1.00 85.88 95 PHE A O 1
ATOM 734 N N . ASP A 1 96 ? -6.864 4.986 0.270 1.00 87.69 96 ASP A N 1
ATOM 735 C CA . ASP A 1 96 ? -7.767 5.978 0.834 1.00 87.69 96 ASP A CA 1
ATOM 736 C C . ASP A 1 96 ? -8.839 5.214 1.625 1.00 87.69 96 ASP A C 1
ATOM 738 O O . ASP A 1 96 ? -9.748 4.599 1.061 1.00 87.69 96 ASP A O 1
ATOM 742 N N . LEU A 1 97 ? -8.695 5.178 2.949 1.00 86.69 97 LEU A N 1
ATOM 743 C CA . LEU A 1 97 ? -9.588 4.425 3.825 1.00 86.69 97 LEU A CA 1
ATOM 744 C C . LEU A 1 97 ? -10.963 5.099 3.939 1.00 86.69 97 LEU A C 1
ATOM 746 O O . LEU A 1 97 ? -11.089 6.321 3.872 1.00 86.69 97 LEU A O 1
ATOM 750 N N . ALA A 1 98 ? -12.002 4.301 4.167 1.00 86.50 98 ALA A N 1
ATOM 751 C CA . ALA A 1 98 ? -13.319 4.770 4.577 1.00 86.50 98 ALA A CA 1
ATOM 752 C C . ALA A 1 98 ? -13.338 5.164 6.067 1.00 86.50 98 ALA A C 1
ATOM 754 O O . ALA A 1 98 ? -12.382 4.966 6.823 1.00 86.50 98 ALA A O 1
ATOM 755 N N . GLU A 1 99 ? -14.449 5.748 6.514 1.00 81.75 99 GLU A N 1
ATOM 756 C CA . GLU A 1 99 ? -14.632 6.096 7.920 1.00 81.75 99 GLU A CA 1
ATOM 757 C C . GLU A 1 99 ? -14.636 4.867 8.834 1.00 81.75 99 GLU A C 1
ATOM 759 O O . GLU A 1 99 ? -15.282 3.864 8.545 1.00 81.75 99 GLU A O 1
ATOM 764 N N . GLY A 1 100 ? -13.885 4.958 9.939 1.00 82.06 100 GLY A N 1
ATOM 765 C CA . GLY A 1 100 ? -13.655 3.831 10.846 1.00 82.06 100 GLY A CA 1
ATOM 766 C C . GLY A 1 100 ? -12.808 2.715 10.232 1.00 82.06 100 GLY A C 1
ATOM 767 O O . GLY A 1 100 ? -12.789 1.609 10.770 1.00 82.06 100 GLY A O 1
ATOM 768 N N . GLY A 1 101 ? -12.149 2.982 9.100 1.00 86.94 101 GLY A N 1
ATOM 769 C CA . GLY A 1 101 ? -11.357 1.985 8.408 1.00 86.94 101 GLY A CA 1
ATOM 770 C C . GLY A 1 101 ? -10.081 1.595 9.153 1.00 86.94 101 GLY A C 1
ATOM 771 O O . GLY A 1 101 ? -9.619 2.293 10.058 1.00 86.94 101 GLY A O 1
ATOM 772 N N . SER A 1 102 ? -9.494 0.470 8.755 1.00 90.12 102 SER A N 1
ATOM 773 C CA . SER A 1 102 ? -8.238 -0.023 9.319 1.00 90.12 102 SER A CA 1
ATOM 774 C C . SER A 1 102 ? -7.279 -0.512 8.242 1.00 90.12 102 SER A C 1
ATOM 776 O O . SER A 1 102 ? -7.679 -1.027 7.195 1.00 90.12 102 SER A O 1
ATOM 778 N N . PHE A 1 103 ? -5.989 -0.351 8.522 1.00 92.25 103 PHE A N 1
ATOM 779 C CA . PHE A 1 103 ? -4.913 -0.822 7.666 1.00 92.25 103 PHE A CA 1
ATOM 780 C C . PHE A 1 103 ? -3.965 -1.706 8.463 1.00 92.25 103 PHE A C 1
ATOM 782 O O . PHE A 1 103 ? -3.469 -1.330 9.529 1.00 92.25 103 PHE A O 1
ATOM 789 N N . ARG A 1 104 ? -3.639 -2.871 7.909 1.00 93.06 104 ARG A N 1
ATOM 790 C CA . ARG A 1 104 ? -2.664 -3.779 8.501 1.00 93.06 104 ARG A CA 1
ATOM 791 C C . ARG A 1 104 ? -1.701 -4.306 7.455 1.00 93.06 104 ARG A C 1
ATOM 793 O O . ARG A 1 104 ? -2.092 -5.008 6.533 1.00 93.06 104 ARG A O 1
ATOM 800 N N . CYS A 1 105 ? -0.418 -4.061 7.668 1.00 91.88 105 CYS A N 1
ATOM 801 C CA . CYS A 1 105 ? 0.675 -4.608 6.885 1.00 91.88 105 CYS A CA 1
ATOM 802 C C . CYS A 1 105 ? 1.518 -5.534 7.764 1.00 91.88 105 CYS A C 1
ATOM 804 O O . CYS A 1 105 ? 2.011 -5.117 8.812 1.00 91.88 105 CYS A O 1
ATOM 806 N N . ARG A 1 106 ? 1.663 -6.803 7.366 1.00 93.88 106 ARG A N 1
ATOM 807 C CA . ARG A 1 106 ? 2.364 -7.813 8.163 1.00 93.88 106 ARG A CA 1
ATOM 808 C C . ARG A 1 106 ? 3.275 -8.717 7.345 1.00 93.88 106 ARG A C 1
ATOM 810 O O . ARG A 1 106 ? 2.817 -9.361 6.402 1.00 93.88 106 ARG A O 1
ATOM 817 N N . ASN A 1 107 ? 4.513 -8.906 7.806 1.00 92.81 107 ASN A N 1
ATOM 818 C CA . ASN A 1 107 ? 5.528 -9.742 7.144 1.00 92.81 107 ASN A CA 1
ATOM 819 C C . ASN A 1 107 ? 5.806 -9.317 5.691 1.00 92.81 107 ASN A C 1
ATOM 821 O O . ASN A 1 107 ? 6.183 -10.149 4.867 1.00 92.81 107 ASN A O 1
ATOM 825 N N . SER A 1 108 ? 5.574 -8.047 5.362 1.00 90.56 108 SER A N 1
ATOM 826 C CA . SER A 1 108 ? 5.723 -7.511 4.009 1.00 90.56 108 SER A CA 1
ATOM 827 C C . SER A 1 108 ? 7.080 -6.839 3.832 1.00 90.56 108 SER A C 1
ATOM 829 O O . SER A 1 108 ? 7.693 -6.381 4.799 1.00 90.56 108 SER A O 1
ATOM 831 N N . GLN A 1 109 ? 7.555 -6.791 2.592 1.00 89.50 109 GLN A N 1
ATOM 832 C CA . GLN A 1 109 ? 8.868 -6.270 2.247 1.00 89.50 109 GLN A CA 1
ATOM 833 C C . GLN A 1 109 ? 8.770 -5.303 1.070 1.00 89.50 109 GLN A C 1
ATOM 835 O O . GLN A 1 109 ? 8.104 -5.602 0.080 1.00 89.50 109 GLN A O 1
ATOM 840 N N . ALA A 1 110 ? 9.488 -4.189 1.153 1.00 84.56 110 ALA A N 1
ATOM 841 C CA . ALA A 1 110 ? 9.714 -3.281 0.041 1.00 84.56 110 ALA A CA 1
ATOM 842 C C . ALA A 1 110 ? 11.205 -2.956 -0.064 1.00 84.56 110 ALA A C 1
ATOM 844 O O . ALA A 1 110 ? 11.810 -2.488 0.907 1.00 84.56 110 ALA A O 1
ATOM 845 N N . ARG A 1 111 ? 11.802 -3.253 -1.220 1.00 80.81 111 ARG A N 1
ATOM 846 C CA . ARG A 1 111 ? 13.238 -3.086 -1.451 1.00 80.81 111 ARG A CA 1
ATOM 847 C C . ARG A 1 111 ? 13.542 -2.471 -2.802 1.00 80.81 111 ARG A C 1
ATOM 849 O O . ARG A 1 111 ? 12.945 -2.893 -3.792 1.00 80.81 111 ARG A O 1
ATOM 856 N N . GLU A 1 112 ? 14.557 -1.612 -2.845 1.00 78.88 112 GLU A N 1
ATOM 857 C CA . GLU A 1 112 ? 15.140 -1.117 -4.102 1.00 78.88 112 GLU A CA 1
ATOM 858 C C . GLU A 1 112 ? 14.077 -0.469 -5.003 1.00 78.88 112 GLU A C 1
ATOM 860 O O . GLU A 1 112 ? 14.082 -0.677 -6.212 1.00 78.88 112 GLU A O 1
ATOM 865 N N . ASN A 1 113 ? 13.100 0.225 -4.418 1.00 75.12 113 ASN A N 1
ATOM 866 C CA . ASN A 1 113 ? 12.086 0.922 -5.198 1.00 75.12 113 ASN A CA 1
ATOM 867 C C . ASN A 1 113 ? 12.471 2.388 -5.370 1.00 75.12 113 ASN A C 1
ATOM 869 O O . ASN A 1 113 ? 12.992 3.005 -4.439 1.00 75.12 113 ASN A O 1
ATOM 873 N N . TYR A 1 114 ? 12.175 2.930 -6.544 1.00 70.75 114 TYR A N 1
ATOM 874 C CA . TYR A 1 114 ? 12.373 4.332 -6.866 1.00 70.75 114 TYR A CA 1
ATOM 875 C C . TYR A 1 114 ? 11.022 5.003 -7.091 1.00 70.75 114 TYR A C 1
ATOM 877 O O . TYR A 1 114 ? 10.107 4.395 -7.647 1.00 70.75 114 TYR A O 1
ATOM 885 N N . TYR A 1 115 ? 10.866 6.247 -6.654 1.00 68.44 115 TYR A N 1
ATOM 886 C CA . TYR A 1 115 ? 9.675 7.014 -6.990 1.00 68.44 115 TYR A CA 1
ATOM 887 C C . TYR A 1 115 ? 9.995 8.486 -7.249 1.00 68.44 115 TYR A C 1
ATOM 889 O O . TYR A 1 115 ? 10.839 9.079 -6.580 1.00 68.44 115 TYR A O 1
ATOM 897 N N . GLY A 1 116 ? 9.372 9.033 -8.293 1.00 52.81 116 GLY A N 1
ATOM 898 C CA . GLY A 1 116 ? 9.833 10.216 -9.022 1.00 52.81 116 GLY A CA 1
ATOM 899 C C . GLY A 1 116 ? 9.039 11.505 -8.815 1.00 52.81 116 GLY A C 1
ATOM 900 O O . GLY A 1 116 ? 9.348 12.499 -9.465 1.00 52.81 116 GLY A O 1
ATOM 901 N N . GLY A 1 117 ? 8.011 11.504 -7.967 1.00 53.78 117 GLY A N 1
ATOM 902 C CA . GLY A 1 117 ? 7.092 12.634 -7.836 1.00 53.78 117 GLY A CA 1
ATOM 903 C C . GLY A 1 117 ? 7.752 13.886 -7.267 1.00 53.78 117 GLY A C 1
ATOM 904 O O . GLY A 1 117 ? 8.376 13.838 -6.208 1.00 53.78 117 GLY A O 1
ATOM 905 N N . ASN A 1 118 ? 7.578 15.013 -7.961 1.00 46.59 118 ASN A N 1
ATOM 906 C CA . ASN A 1 118 ? 7.719 16.331 -7.353 1.00 46.59 118 ASN A CA 1
ATOM 907 C C . ASN A 1 118 ? 6.499 16.544 -6.456 1.00 46.59 118 ASN A C 1
ATOM 909 O O . ASN A 1 118 ? 5.382 16.330 -6.912 1.00 46.59 118 ASN A O 1
ATOM 913 N N . GLU A 1 119 ? 6.731 16.998 -5.228 1.00 46.44 119 GLU A N 1
ATOM 914 C CA . GLU A 1 119 ? 5.756 17.109 -4.138 1.00 46.44 119 GLU A CA 1
ATOM 915 C C . GLU A 1 119 ? 5.581 15.799 -3.357 1.00 46.44 119 GLU A C 1
ATOM 917 O O . GLU A 1 119 ? 5.357 14.738 -3.925 1.00 46.44 119 GLU A O 1
ATOM 922 N N . VAL A 1 120 ? 5.732 15.914 -2.031 1.00 45.81 120 VAL A N 1
ATOM 923 C CA . VAL A 1 120 ? 5.051 15.323 -0.849 1.00 45.81 120 VAL A CA 1
ATOM 924 C C . VAL A 1 120 ? 4.062 14.129 -1.010 1.00 45.81 120 VAL A C 1
ATOM 926 O O . VAL A 1 120 ? 3.701 13.501 -0.016 1.00 45.81 120 VAL A O 1
ATOM 929 N N . VAL A 1 121 ? 3.636 13.790 -2.221 1.00 44.97 121 VAL A N 1
ATOM 930 C CA . VAL A 1 121 ? 2.635 12.804 -2.647 1.00 44.97 121 VAL A CA 1
ATOM 931 C C . VAL A 1 121 ? 3.218 11.394 -2.842 1.00 44.97 121 VAL A C 1
ATOM 933 O O . VAL A 1 121 ? 2.476 10.418 -2.847 1.00 44.97 121 VAL A O 1
ATOM 936 N N . GLY A 1 122 ? 4.540 11.244 -2.961 1.00 50.81 122 GLY A N 1
ATOM 937 C CA . GLY A 1 122 ? 5.173 9.938 -3.156 1.00 50.81 122 GLY A CA 1
ATOM 938 C C . GLY A 1 122 ? 5.477 9.198 -1.849 1.00 50.81 122 GLY A C 1
ATOM 939 O O . GLY A 1 122 ? 6.183 9.721 -0.990 1.00 50.81 122 GLY A O 1
ATOM 940 N N . ALA A 1 123 ? 5.002 7.957 -1.721 1.00 55.78 123 ALA A N 1
ATOM 941 C CA . ALA A 1 123 ? 5.481 6.992 -0.730 1.00 55.78 123 ALA A CA 1
ATOM 942 C C . ALA A 1 123 ? 5.411 5.562 -1.275 1.00 55.78 123 ALA A C 1
ATOM 944 O O . ALA A 1 123 ? 4.664 5.258 -2.207 1.00 55.78 123 ALA A O 1
ATOM 945 N N . ILE A 1 124 ? 6.155 4.640 -0.662 1.00 70.81 124 ILE A N 1
ATOM 946 C CA . ILE A 1 124 ? 6.008 3.208 -0.964 1.00 70.81 124 ILE A CA 1
ATOM 947 C C . ILE A 1 124 ? 4.625 2.747 -0.527 1.00 70.81 124 ILE A C 1
ATOM 949 O O . ILE A 1 124 ? 3.979 1.992 -1.242 1.00 70.81 124 ILE A O 1
ATOM 953 N N . VAL A 1 125 ? 4.210 3.179 0.665 1.00 78.81 125 VAL A N 1
ATOM 954 C CA . VAL A 1 125 ? 2.881 2.941 1.215 1.00 78.81 125 VAL A CA 1
ATOM 955 C C . VAL A 1 125 ? 2.338 4.267 1.717 1.00 78.81 125 VAL A C 1
ATOM 957 O O . VAL A 1 125 ? 2.872 4.842 2.668 1.00 78.81 125 VAL A O 1
ATOM 960 N N . GLN A 1 126 ? 1.265 4.718 1.083 1.00 82.12 126 GLN A N 1
ATOM 961 C CA . GLN A 1 126 ? 0.468 5.857 1.486 1.00 82.12 126 GLN A CA 1
ATOM 962 C C . GLN A 1 126 ? -0.878 5.370 2.025 1.00 82.12 126 GLN A C 1
ATOM 964 O O . GLN A 1 126 ? -1.577 4.591 1.374 1.00 82.12 126 GLN A O 1
ATOM 969 N N . VAL A 1 127 ? -1.241 5.826 3.221 1.00 80.50 127 VAL A N 1
ATOM 970 C CA . VAL A 1 127 ? -2.560 5.574 3.811 1.00 80.50 127 VAL A CA 1
ATOM 971 C C . VAL A 1 127 ? -3.209 6.912 4.126 1.00 80.50 127 VAL A C 1
ATOM 973 O O . VAL A 1 127 ? -2.728 7.650 4.986 1.00 80.50 127 VAL A O 1
ATOM 976 N N . ASN A 1 128 ? -4.304 7.210 3.437 1.00 81.25 128 ASN A N 1
ATOM 977 C CA . ASN A 1 128 ? -5.056 8.444 3.591 1.00 81.25 128 ASN A CA 1
ATOM 978 C C . ASN A 1 128 ? -6.385 8.165 4.282 1.00 81.25 128 ASN A C 1
ATOM 980 O O . ASN A 1 128 ? -6.984 7.100 4.123 1.00 81.25 128 ASN A O 1
ATOM 984 N N . THR A 1 129 ? -6.865 9.137 5.047 1.00 76.69 129 THR A N 1
ATOM 985 C CA . THR A 1 129 ? -8.185 9.079 5.677 1.00 76.69 129 THR A CA 1
ATOM 986 C C . THR A 1 129 ? -9.166 10.001 4.953 1.00 76.69 129 THR A C 1
ATOM 988 O O . THR A 1 129 ? -8.751 10.998 4.353 1.00 76.69 129 THR A O 1
ATOM 991 N N . PRO A 1 130 ? -10.474 9.695 4.958 1.00 71.88 130 PRO A N 1
ATOM 992 C CA . PRO A 1 130 ? -11.425 10.428 4.137 1.00 71.88 130 PRO A CA 1
ATOM 993 C C . PRO A 1 130 ? -11.647 11.834 4.704 1.00 71.88 130 PRO A C 1
ATOM 995 O O . PRO A 1 130 ? -11.644 12.035 5.923 1.00 71.88 130 PRO A O 1
ATOM 998 N N . ALA A 1 131 ? -11.852 12.811 3.818 1.00 67.06 131 ALA A N 1
ATOM 999 C CA . ALA A 1 131 ? -12.206 14.173 4.206 1.00 67.06 131 ALA A CA 1
ATOM 1000 C C . ALA A 1 131 ? -13.647 14.208 4.745 1.00 67.06 131 ALA A C 1
ATOM 1002 O O . ALA A 1 131 ? -14.551 13.639 4.134 1.00 67.06 131 ALA A O 1
ATOM 1003 N N . GLY A 1 132 ? -13.891 14.862 5.885 1.00 62.16 132 GLY A N 1
ATOM 1004 C CA . GLY A 1 132 ? -15.244 14.951 6.438 1.00 62.16 132 GLY A CA 1
ATOM 1005 C C . GLY A 1 132 ? -15.326 15.557 7.837 1.00 62.16 132 GLY A C 1
ATOM 1006 O O . GLY A 1 132 ? -14.329 15.654 8.550 1.00 62.16 132 GLY A O 1
ATOM 1007 N N . VAL A 1 133 ? -16.539 15.974 8.218 1.00 55.41 133 VAL A N 1
ATOM 1008 C CA . VAL A 1 133 ? -16.845 16.619 9.506 1.00 55.41 133 VAL A CA 1
ATOM 1009 C C . VAL A 1 133 ? -16.465 15.685 10.669 1.00 55.41 133 VAL A C 1
ATOM 1011 O O . VAL A 1 133 ? -16.804 14.501 10.625 1.00 55.41 133 VAL A O 1
ATOM 1014 N N . PRO A 1 134 ? -15.785 16.182 11.721 1.00 56.72 134 PRO A N 1
ATOM 1015 C CA . PRO A 1 134 ? -15.351 15.387 12.866 1.00 56.72 134 PRO A CA 1
ATOM 1016 C C . PRO A 1 134 ? -16.549 15.017 13.756 1.00 56.72 134 PRO A C 1
ATOM 1018 O O . PRO A 1 134 ? -16.756 15.589 14.823 1.00 56.72 134 PRO A O 1
ATOM 1021 N N . THR A 1 135 ? -17.377 14.062 13.339 1.00 55.84 135 THR A N 1
ATOM 1022 C CA . THR A 1 135 ? -18.343 13.423 14.238 1.00 55.84 135 THR A CA 1
ATOM 1023 C C . THR A 1 135 ? -17.659 12.232 14.893 1.00 55.84 135 THR A C 1
ATOM 1025 O O . THR A 1 135 ? -17.609 11.164 14.303 1.00 55.84 135 THR A O 1
ATOM 1028 N N . LEU A 1 136 ? -17.065 12.479 16.072 1.00 60.00 136 LEU A N 1
ATOM 1029 C CA . LEU A 1 136 ? -16.371 11.534 16.973 1.00 60.00 136 LEU A CA 1
ATOM 1030 C C . LEU A 1 136 ? -16.088 10.143 16.364 1.00 60.00 136 LEU A C 1
ATOM 1032 O O . LEU A 1 136 ? -16.777 9.176 16.705 1.00 60.00 136 LEU A O 1
ATOM 1036 N N . PRO A 1 137 ? -15.093 10.018 15.471 1.00 60.12 137 PRO A N 1
ATOM 1037 C CA . PRO A 1 137 ? -14.812 8.748 14.836 1.00 60.12 137 PRO A CA 1
ATOM 1038 C C . PRO A 1 137 ? -13.910 7.914 15.746 1.00 60.12 137 PRO A C 1
ATOM 1040 O O . PRO A 1 137 ? -13.074 8.443 16.483 1.00 60.12 137 PRO A O 1
ATOM 1043 N N . GLN A 1 138 ? -14.066 6.591 15.692 1.00 67.38 138 GLN A N 1
ATOM 1044 C CA . GLN A 1 138 ? -13.052 5.700 16.249 1.00 67.38 138 GLN A CA 1
ATOM 1045 C C . GLN A 1 138 ? -11.688 6.014 15.609 1.00 67.38 138 GLN A C 1
ATOM 1047 O O . GLN A 1 138 ? -11.652 6.362 14.423 1.00 67.38 138 GLN A O 1
ATOM 1052 N N . PRO A 1 139 ? -10.580 5.907 16.366 1.00 72.06 139 PRO A N 1
ATOM 1053 C CA . PRO A 1 139 ? -9.248 6.070 15.804 1.00 72.06 139 PRO A CA 1
ATOM 1054 C C . PRO A 1 139 ? -9.062 5.147 14.602 1.00 72.06 139 PRO A C 1
ATOM 1056 O O . PRO A 1 139 ? -9.449 3.977 14.651 1.00 72.06 139 PRO A O 1
ATOM 1059 N N . ILE A 1 140 ? -8.454 5.665 13.539 1.00 78.94 140 ILE A N 1
ATOM 1060 C CA . ILE A 1 140 ? -8.050 4.830 12.407 1.00 78.94 140 ILE A CA 1
ATOM 1061 C C . ILE A 1 140 ? -6.784 4.087 12.829 1.00 78.94 140 ILE A C 1
ATOM 1063 O O . ILE A 1 140 ? -5.768 4.702 13.156 1.00 78.94 140 ILE A O 1
ATOM 1067 N N . ASP A 1 141 ? -6.880 2.759 12.871 1.00 84.31 141 ASP A N 1
ATOM 1068 C CA . ASP A 1 141 ? -5.813 1.867 13.321 1.00 84.31 141 ASP A CA 1
ATOM 1069 C C . ASP A 1 141 ? -4.945 1.459 12.128 1.00 84.31 141 ASP A C 1
ATOM 1071 O O . ASP A 1 141 ? -5.405 0.785 11.200 1.00 84.31 141 ASP A O 1
ATOM 1075 N N . ILE A 1 142 ? -3.683 1.882 12.155 1.00 85.81 142 ILE A N 1
ATOM 1076 C CA . ILE A 1 142 ? -2.699 1.610 11.109 1.00 85.81 142 ILE A CA 1
ATOM 1077 C C . ILE A 1 142 ? -1.563 0.803 11.722 1.00 85.81 142 ILE A C 1
ATOM 1079 O O . ILE A 1 142 ? -0.819 1.294 12.570 1.00 85.81 142 ILE A O 1
ATOM 1083 N N . ARG A 1 143 ? -1.391 -0.445 11.281 1.00 89.56 143 ARG A N 1
ATOM 1084 C CA . ARG A 1 143 ? -0.402 -1.363 11.859 1.00 89.56 143 ARG A CA 1
ATOM 1085 C C . ARG A 1 143 ? 0.618 -1.851 10.843 1.00 89.56 143 ARG A C 1
ATOM 1087 O O . ARG A 1 143 ? 0.254 -2.384 9.800 1.00 89.56 143 ARG A O 1
ATOM 1094 N N . TYR A 1 144 ? 1.889 -1.773 11.217 1.00 86.19 144 TYR A N 1
ATOM 1095 C CA . TYR A 1 144 ? 3.022 -2.407 10.550 1.00 86.19 144 TYR A CA 1
ATOM 1096 C C . TYR A 1 144 ? 3.653 -3.420 11.501 1.00 86.19 144 TYR A C 1
ATOM 1098 O O . TYR A 1 144 ? 4.135 -3.065 12.575 1.00 86.19 144 TYR A O 1
ATOM 1106 N N . GLU A 1 145 ? 3.644 -4.694 11.127 1.00 89.75 145 GLU A N 1
ATOM 1107 C CA . GLU A 1 145 ? 4.118 -5.785 11.975 1.00 89.75 145 GLU A CA 1
ATOM 1108 C C . GLU A 1 145 ? 5.113 -6.654 11.212 1.00 89.75 145 GLU A C 1
ATOM 1110 O O . GLU A 1 145 ? 4.758 -7.293 10.224 1.00 89.75 145 GLU A O 1
ATOM 1115 N N . GLN A 1 146 ? 6.348 -6.763 11.704 1.00 91.00 146 GLN A N 1
ATOM 1116 C CA . GLN A 1 146 ? 7.368 -7.613 11.077 1.00 91.00 146 GLN A CA 1
ATOM 1117 C C . GLN A 1 146 ? 7.661 -7.203 9.620 1.00 91.00 146 GLN A C 1
ATOM 1119 O O . GLN A 1 146 ? 7.895 -8.055 8.763 1.00 91.00 146 GLN A O 1
ATOM 1124 N N . CYS A 1 147 ? 7.597 -5.905 9.321 1.00 88.56 147 CYS A N 1
ATOM 1125 C CA . CYS A 1 147 ? 7.813 -5.384 7.974 1.00 88.56 147 CYS A CA 1
ATOM 1126 C C . CYS A 1 147 ? 9.271 -4.980 7.737 1.00 88.56 147 CYS A C 1
ATOM 1128 O O . CYS A 1 147 ? 10.005 -4.656 8.672 1.00 88.56 147 CYS A O 1
ATOM 1130 N N . LEU A 1 148 ? 9.676 -4.987 6.469 1.00 86.50 148 LEU A N 1
ATOM 1131 C CA . LEU A 1 148 ? 11.022 -4.628 6.044 1.00 86.50 148 LEU A CA 1
ATOM 1132 C C . LEU A 1 148 ? 10.981 -3.632 4.885 1.00 86.50 148 LEU A C 1
ATOM 1134 O O . LEU A 1 148 ? 10.607 -3.995 3.773 1.00 86.50 148 LEU A O 1
ATOM 1138 N N . PHE A 1 149 ? 11.429 -2.408 5.132 1.00 82.94 149 PHE A N 1
ATOM 1139 C CA . PHE A 1 149 ? 11.570 -1.353 4.131 1.00 82.94 149 PHE A CA 1
ATOM 1140 C C . PHE A 1 149 ? 13.052 -0.994 4.016 1.00 82.94 149 PHE A C 1
ATOM 1142 O O . PHE A 1 149 ? 13.651 -0.560 4.998 1.00 82.94 149 PHE A O 1
ATOM 1149 N N . VAL A 1 150 ? 13.670 -1.247 2.859 1.00 78.19 150 VAL A N 1
ATOM 1150 C CA . VAL A 1 150 ? 15.124 -1.089 2.664 1.00 78.19 150 VAL A CA 1
ATOM 1151 C C . VAL A 1 150 ? 15.420 -0.386 1.348 1.00 78.19 150 VAL A C 1
ATOM 1153 O O . VAL A 1 150 ? 14.940 -0.831 0.309 1.00 78.19 150 VAL A O 1
ATOM 1156 N N . ASP A 1 151 ? 16.243 0.662 1.402 1.00 72.81 151 ASP A N 1
ATOM 1157 C CA . ASP A 1 151 ? 16.802 1.350 0.229 1.00 72.81 151 ASP A CA 1
ATOM 1158 C C . ASP A 1 151 ? 15.728 1.728 -0.798 1.00 72.81 151 ASP A C 1
ATOM 1160 O O . ASP A 1 151 ? 15.809 1.380 -1.976 1.00 72.81 151 ASP A O 1
ATOM 1164 N N . ASN A 1 152 ? 14.675 2.393 -0.327 1.00 67.31 152 ASN A N 1
ATOM 1165 C CA . ASN A 1 152 ? 13.656 2.927 -1.215 1.00 67.31 152 ASN A CA 1
ATOM 1166 C C . ASN A 1 152 ? 13.905 4.421 -1.333 1.00 67.31 152 ASN A C 1
ATOM 1168 O O . ASN A 1 152 ? 13.855 5.145 -0.337 1.00 67.31 152 ASN A O 1
ATOM 1172 N N . LEU A 1 153 ? 14.224 4.842 -2.545 1.00 65.44 153 LEU A N 1
ATOM 1173 C CA . LEU A 1 153 ? 14.719 6.173 -2.831 1.00 65.44 153 LEU A CA 1
ATOM 1174 C C . LEU A 1 153 ? 13.602 6.990 -3.465 1.00 65.44 153 LEU A C 1
ATOM 1176 O O . LEU A 1 153 ? 12.928 6.533 -4.385 1.00 65.44 153 LEU A O 1
ATOM 1180 N N . SER A 1 154 ? 13.440 8.207 -2.973 1.00 66.88 154 SER A N 1
ATOM 1181 C CA . SER A 1 154 ? 12.660 9.232 -3.649 1.00 66.88 154 SER A CA 1
ATOM 1182 C C . SER A 1 154 ? 13.578 10.076 -4.529 1.00 66.88 154 SER A C 1
ATOM 1184 O O . SER A 1 154 ? 14.730 10.320 -4.161 1.00 66.88 154 SER A O 1
ATOM 1186 N N . ALA A 1 155 ? 13.072 10.559 -5.664 1.00 57.69 155 ALA A N 1
ATOM 1187 C CA . ALA A 1 155 ? 13.705 11.636 -6.424 1.00 57.69 155 ALA A CA 1
ATOM 1188 C C . ALA A 1 155 ? 13.772 12.948 -5.624 1.00 57.69 155 ALA A C 1
ATOM 1190 O O . ALA A 1 155 ? 14.724 13.714 -5.768 1.00 57.69 155 ALA A O 1
ATOM 1191 N N . ASP A 1 156 ? 12.785 13.179 -4.759 1.00 61.62 156 ASP A N 1
ATOM 1192 C CA . ASP A 1 156 ? 12.749 14.283 -3.807 1.00 61.62 156 ASP A CA 1
ATOM 1193 C C . ASP A 1 156 ? 13.277 13.809 -2.448 1.00 61.62 156 ASP A C 1
ATOM 1195 O O . ASP A 1 156 ? 12.660 12.958 -1.803 1.00 61.62 156 ASP A O 1
ATOM 1199 N N . ALA A 1 157 ? 14.383 14.393 -1.977 1.00 54.56 157 ALA A N 1
ATOM 1200 C CA . ALA A 1 157 ? 14.954 14.123 -0.652 1.00 54.56 157 ALA A CA 1
ATOM 1201 C C . ALA A 1 157 ? 13.936 14.300 0.497 1.00 54.56 157 ALA A C 1
ATOM 1203 O O . ALA A 1 157 ? 14.147 13.811 1.605 1.00 54.56 157 ALA A O 1
ATOM 1204 N N . ASN A 1 158 ? 12.816 14.980 0.240 1.00 54.56 158 ASN A N 1
ATOM 1205 C CA . ASN A 1 158 ? 11.767 15.223 1.213 1.00 54.56 158 ASN A CA 1
ATOM 1206 C C . ASN A 1 158 ? 10.599 14.235 1.162 1.00 54.56 158 ASN A C 1
ATOM 1208 O O . ASN A 1 158 ? 9.715 14.362 2.009 1.00 54.56 158 ASN A O 1
ATOM 1212 N N . ALA A 1 159 ? 10.533 13.277 0.238 1.00 56.25 159 ALA A N 1
ATOM 1213 C CA . ALA A 1 159 ? 9.395 12.360 0.212 1.00 56.25 159 ALA A CA 1
ATOM 1214 C C . ALA A 1 159 ? 9.620 11.155 1.153 1.00 56.25 159 ALA A C 1
ATOM 1216 O O . ALA A 1 159 ? 10.686 10.531 1.129 1.00 56.25 159 ALA A O 1
ATOM 1217 N N . PRO A 1 160 ? 8.652 10.827 2.027 1.00 61.72 160 PRO A N 1
ATOM 1218 C CA . PRO A 1 160 ? 8.803 9.741 2.981 1.00 61.72 160 PRO A CA 1
ATOM 1219 C C . PRO A 1 160 ? 8.482 8.375 2.377 1.00 61.72 160 PRO A C 1
ATOM 1221 O O . PRO A 1 160 ? 7.523 8.188 1.638 1.00 61.72 160 PRO A O 1
ATOM 1224 N N . SER A 1 161 ? 9.225 7.360 2.804 1.00 61.31 161 SER A N 1
ATOM 1225 C CA . SER A 1 161 ? 9.017 5.974 2.385 1.00 61.31 161 SER A CA 1
ATOM 1226 C C . SER A 1 161 ? 7.668 5.408 2.824 1.00 61.31 161 SER A C 1
ATOM 1228 O O . SER A 1 161 ? 7.077 4.594 2.114 1.00 61.31 161 SER A O 1
ATOM 1230 N N . ILE A 1 162 ? 7.169 5.835 3.984 1.00 67.75 162 ILE A N 1
ATOM 1231 C CA . ILE A 1 162 ? 5.789 5.597 4.402 1.00 67.75 162 ILE A CA 1
ATOM 1232 C C . ILE A 1 162 ? 5.153 6.923 4.770 1.00 67.75 162 ILE A C 1
ATOM 1234 O O . ILE A 1 162 ? 5.681 7.667 5.603 1.00 67.75 162 ILE A O 1
ATOM 1238 N N . LEU A 1 163 ? 3.987 7.154 4.179 1.00 62.53 163 LEU A N 1
ATOM 1239 C CA . LEU A 1 163 ? 3.225 8.370 4.342 1.00 62.53 163 LEU A CA 1
ATOM 1240 C C . LEU A 1 163 ? 1.838 8.081 4.892 1.00 62.53 163 LEU A C 1
ATOM 1242 O O . LEU A 1 163 ? 1.129 7.196 4.417 1.00 62.53 163 LEU A O 1
ATOM 1246 N N . GLN A 1 164 ? 1.442 8.843 5.901 1.00 63.47 164 GLN A N 1
ATOM 1247 C CA . GLN A 1 164 ? 0.099 8.765 6.455 1.00 63.47 164 GLN A CA 1
ATOM 1248 C C . GLN A 1 164 ? -0.525 10.147 6.490 1.00 63.47 164 GLN A C 1
ATOM 1250 O O . GLN A 1 164 ? -0.002 11.046 7.156 1.00 63.47 164 GLN A O 1
ATOM 1255 N N . HIS A 1 165 ? -1.648 10.295 5.789 1.00 64.50 165 HIS A N 1
ATOM 1256 C CA . HIS A 1 165 ? -2.420 11.533 5.764 1.00 64.50 165 HIS A CA 1
ATOM 1257 C C . HIS A 1 165 ? -3.668 11.396 6.620 1.00 64.50 165 HIS A C 1
ATOM 1259 O O . HIS A 1 165 ? -4.587 10.638 6.305 1.00 64.50 165 HIS A O 1
ATOM 1265 N N . GLY A 1 166 ? -3.715 12.177 7.696 1.00 58.06 166 GLY A N 1
ATOM 1266 C CA . GLY A 1 166 ? -4.950 12.424 8.426 1.00 58.06 166 GLY A CA 1
ATOM 1267 C C . GLY A 1 166 ? -5.658 13.659 7.874 1.00 58.06 166 GLY A C 1
ATOM 1268 O O . GLY A 1 166 ? -5.125 14.761 7.998 1.00 58.06 166 GLY A O 1
ATOM 1269 N N . ASN A 1 167 ? -6.861 13.503 7.320 1.00 63.53 167 ASN A N 1
ATOM 1270 C CA . ASN A 1 167 ? -7.744 14.638 7.054 1.00 63.53 167 ASN A CA 1
ATOM 1271 C C . ASN A 1 167 ? -8.390 15.158 8.355 1.00 63.53 167 ASN A C 1
ATOM 1273 O O . ASN A 1 167 ? -8.526 14.430 9.343 1.00 63.53 167 ASN A O 1
ATOM 1277 N N . HIS A 1 168 ? -8.734 16.452 8.361 1.00 58.00 168 HIS A N 1
ATOM 1278 C CA . HIS A 1 168 ? -9.073 17.274 9.532 1.00 58.00 168 HIS A CA 1
ATOM 1279 C C . HIS A 1 168 ? -9.797 16.553 10.693 1.00 58.00 168 HIS A C 1
ATOM 1281 O O . HIS A 1 168 ? -10.939 16.120 10.575 1.00 58.00 168 HIS A O 1
ATOM 1287 N N . GLY A 1 169 ? -9.156 16.545 11.871 1.00 59.66 169 GLY A N 1
ATOM 1288 C CA . GLY A 1 169 ? -9.808 16.259 13.157 1.00 59.66 169 GLY A CA 1
ATOM 1289 C C . GLY A 1 169 ? -9.957 14.783 13.537 1.00 59.66 169 GLY A C 1
ATOM 1290 O O . GLY A 1 169 ? -10.654 14.495 14.507 1.00 59.66 169 GLY A O 1
ATOM 1291 N N . ARG A 1 170 ? -9.327 13.851 12.809 1.00 68.31 170 ARG A N 1
ATOM 1292 C CA . ARG A 1 170 ? -9.346 12.419 13.155 1.00 68.31 170 ARG A CA 1
ATOM 1293 C C . ARG A 1 170 ? -8.066 11.978 13.862 1.00 68.31 170 ARG A C 1
ATOM 1295 O O . ARG A 1 170 ? -6.966 12.339 13.450 1.00 68.31 170 ARG A O 1
ATOM 1302 N N . GLN A 1 171 ? -8.231 11.152 14.894 1.00 75.25 171 GLN A N 1
ATOM 1303 C CA . GLN A 1 171 ? -7.128 10.490 15.582 1.00 75.25 171 GLN A CA 1
ATOM 1304 C C . GLN A 1 171 ? -6.592 9.332 14.726 1.00 75.25 171 GLN A C 1
ATOM 1306 O O . GLN A 1 171 ? -7.353 8.447 14.324 1.00 75.25 171 GLN A O 1
ATOM 1311 N N . LEU A 1 172 ? -5.282 9.322 14.481 1.00 76.19 172 LEU A N 1
ATOM 1312 C CA . LEU A 1 172 ? -4.561 8.179 13.927 1.00 76.19 172 LEU A CA 1
ATOM 1313 C C . LEU A 1 172 ? -3.871 7.417 15.057 1.00 76.19 172 LEU A C 1
ATOM 1315 O O . LEU A 1 172 ? -3.107 8.005 15.824 1.00 76.19 172 LEU A O 1
ATOM 1319 N N . ASP A 1 173 ? -4.095 6.107 15.120 1.00 82.81 173 ASP A N 1
ATOM 1320 C CA . ASP A 1 173 ? -3.348 5.201 15.987 1.00 82.81 173 ASP A CA 1
ATOM 1321 C C . ASP A 1 173 ? -2.415 4.359 15.113 1.00 82.81 173 ASP A C 1
ATOM 1323 O O . ASP A 1 173 ? -2.814 3.394 14.463 1.00 82.81 173 ASP A O 1
ATOM 1327 N N . VAL A 1 174 ? -1.141 4.735 15.099 1.00 83.62 174 VAL A N 1
ATOM 1328 C CA . VAL A 1 174 ? -0.112 4.111 14.269 1.00 83.62 174 VAL A CA 1
ATOM 1329 C C . VAL A 1 174 ? 0.714 3.176 15.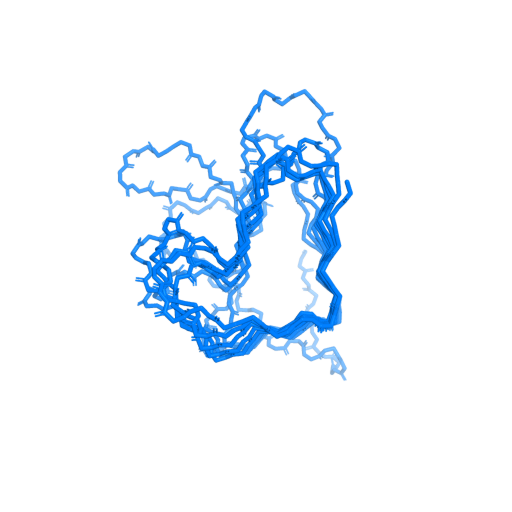130 1.00 83.62 174 VAL A C 1
ATOM 1331 O O . VAL A 1 174 ? 1.278 3.590 16.139 1.00 83.62 174 VAL A O 1
ATOM 1334 N N . ARG A 1 175 ? 0.828 1.906 14.746 1.00 86.19 175 ARG A N 1
ATOM 1335 C CA . ARG A 1 175 ? 1.619 0.907 15.473 1.00 86.19 175 ARG A CA 1
ATOM 1336 C C . ARG A 1 175 ? 2.662 0.293 14.561 1.00 86.19 175 ARG A C 1
ATOM 1338 O O . ARG A 1 175 ? 2.322 -0.294 13.540 1.00 86.19 175 ARG A O 1
ATOM 1345 N N . VAL A 1 176 ? 3.923 0.367 14.962 1.00 84.88 176 VAL A N 1
ATOM 1346 C CA . VAL A 1 176 ? 5.053 -0.244 14.262 1.00 84.88 176 VAL A CA 1
ATOM 1347 C C . VAL A 1 176 ? 5.734 -1.220 15.210 1.00 84.88 176 VAL A C 1
ATOM 1349 O O . VAL A 1 176 ? 6.276 -0.836 16.248 1.00 84.88 176 VAL A O 1
ATOM 1352 N N . VAL A 1 177 ? 5.667 -2.505 14.876 1.00 86.44 177 VAL A N 1
ATOM 1353 C CA . VAL A 1 177 ? 6.100 -3.598 15.748 1.00 86.44 177 VAL A CA 1
ATOM 1354 C C . VAL A 1 177 ? 7.058 -4.515 15.001 1.00 86.44 177 VAL A C 1
ATOM 1356 O O . VAL A 1 177 ? 6.751 -4.961 13.895 1.00 86.44 177 VAL A O 1
ATOM 1359 N N . ASN A 1 178 ? 8.199 -4.847 15.611 1.00 89.19 178 ASN A N 1
ATOM 1360 C CA . ASN A 1 178 ? 9.191 -5.784 15.064 1.00 89.19 178 ASN A CA 1
ATOM 1361 C C . ASN A 1 178 ? 9.622 -5.464 13.615 1.00 89.19 178 ASN A C 1
ATOM 1363 O O . ASN A 1 178 ? 9.879 -6.387 12.846 1.00 89.19 178 ASN A O 1
ATOM 1367 N N . SER A 1 179 ? 9.630 -4.192 13.210 1.00 86.12 179 SER A N 1
ATOM 1368 C CA . SER A 1 179 ? 9.852 -3.794 11.813 1.00 86.12 179 SER A CA 1
ATOM 1369 C C . SER A 1 179 ? 11.205 -3.107 11.622 1.00 86.12 179 SER A C 1
ATOM 1371 O O . SER A 1 179 ? 11.732 -2.491 12.546 1.00 86.12 179 SER A O 1
ATOM 1373 N N . LEU A 1 180 ? 11.770 -3.208 10.420 1.00 84.88 180 LEU A N 1
ATOM 1374 C CA . LEU A 1 180 ? 13.029 -2.564 10.046 1.00 84.88 180 LEU A CA 1
ATOM 1375 C C . LEU A 1 180 ? 12.802 -1.591 8.887 1.00 84.88 180 LEU A C 1
ATOM 1377 O O . LEU A 1 180 ? 12.269 -1.970 7.845 1.00 84.88 180 LEU A O 1
ATOM 1381 N N . PHE A 1 181 ? 13.265 -0.362 9.081 1.00 82.81 181 PHE A N 1
ATOM 1382 C CA . PHE A 1 181 ? 13.292 0.722 8.108 1.00 82.81 181 PHE A CA 1
ATOM 1383 C C . PHE A 1 181 ? 14.753 1.134 7.924 1.00 82.81 181 PHE A C 1
ATOM 1385 O O . PHE A 1 181 ? 15.376 1.615 8.869 1.00 82.81 181 PHE A O 1
ATOM 1392 N N . TRP A 1 182 ? 15.323 0.890 6.746 1.00 78.25 182 TRP A N 1
ATOM 1393 C CA . TRP A 1 182 ? 16.732 1.153 6.443 1.00 78.25 182 TRP A CA 1
ATOM 1394 C C . TRP A 1 182 ? 16.873 2.096 5.251 1.00 78.25 182 TRP A C 1
ATOM 1396 O O . TRP A 1 182 ? 16.442 1.732 4.162 1.00 78.25 182 TRP A O 1
ATOM 1406 N N . ASN A 1 183 ? 17.476 3.273 5.426 1.00 74.19 183 ASN A N 1
ATOM 1407 C CA . ASN A 1 183 ? 17.456 4.380 4.462 1.00 74.19 183 ASN A CA 1
ATOM 1408 C C . ASN A 1 183 ? 16.024 4.709 4.022 1.00 74.19 183 ASN A C 1
ATOM 1410 O O . ASN A 1 183 ? 15.724 4.803 2.837 1.00 74.19 183 ASN A O 1
ATOM 1414 N N . ASN A 1 184 ? 15.112 4.753 4.991 1.00 70.25 184 ASN A N 1
ATOM 1415 C CA . ASN A 1 184 ? 13.703 5.028 4.771 1.00 70.25 184 ASN A CA 1
ATOM 1416 C C . ASN A 1 184 ? 13.199 5.972 5.868 1.00 70.25 184 ASN A C 1
ATOM 1418 O O . ASN A 1 184 ? 13.572 5.818 7.034 1.00 70.25 184 ASN A O 1
ATOM 1422 N N . ASP A 1 185 ? 12.298 6.874 5.490 1.00 69.12 185 ASP A N 1
ATOM 1423 C CA . ASP A 1 185 ? 11.621 7.814 6.384 1.00 69.12 185 ASP A CA 1
ATOM 1424 C C . ASP A 1 185 ? 10.173 7.366 6.637 1.00 69.12 185 ASP A C 1
ATOM 1426 O O . ASP A 1 185 ? 9.468 6.942 5.719 1.00 69.12 185 ASP A O 1
ATOM 1430 N N . LEU A 1 186 ? 9.702 7.494 7.879 1.00 70.81 186 LEU A N 1
ATOM 1431 C CA . LEU A 1 186 ? 8.293 7.319 8.244 1.00 70.81 186 LEU A CA 1
ATOM 1432 C C . LEU A 1 186 ? 7.728 8.671 8.674 1.00 70.81 186 LEU A C 1
ATOM 1434 O O . LEU A 1 186 ? 8.181 9.219 9.677 1.00 70.81 186 LEU A O 1
ATOM 1438 N N . ARG A 1 187 ? 6.715 9.178 7.965 1.00 72.44 187 ARG A N 1
ATOM 1439 C CA . ARG A 1 187 ? 6.050 10.440 8.316 1.00 72.44 187 ARG A CA 1
ATOM 1440 C C . ARG A 1 187 ? 4.549 10.244 8.496 1.00 72.44 187 ARG A C 1
ATOM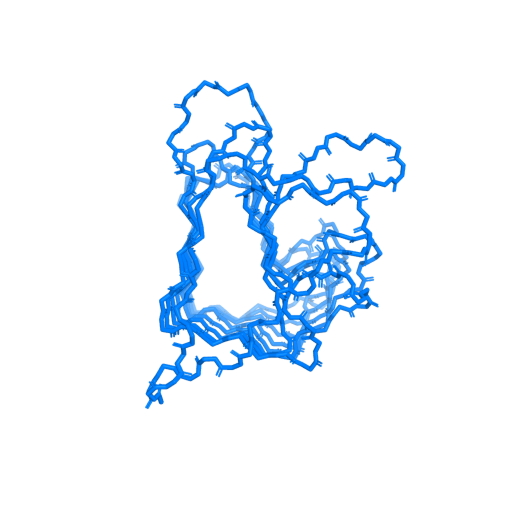 1442 O O . ARG A 1 187 ? 3.878 9.651 7.653 1.00 72.44 187 ARG A O 1
ATOM 1449 N N . ALA A 1 188 ? 4.033 10.793 9.590 1.00 65.94 188 ALA A N 1
ATOM 1450 C CA . ALA A 1 188 ? 2.609 10.904 9.867 1.00 65.94 188 ALA A CA 1
ATOM 1451 C C . ALA A 1 188 ? 2.292 12.378 10.129 1.00 65.94 188 ALA A C 1
ATOM 1453 O O . ALA A 1 188 ? 2.880 12.980 11.026 1.00 65.94 188 ALA A O 1
ATOM 1454 N N . TYR A 1 189 ? 1.406 12.974 9.336 1.00 64.88 189 TYR A N 1
ATOM 1455 C CA . TYR A 1 189 ? 1.030 14.376 9.507 1.00 64.88 189 TYR A CA 1
ATOM 1456 C C . TYR A 1 189 ? -0.417 14.634 9.102 1.00 64.88 189 TYR A C 1
ATOM 1458 O O . TYR A 1 189 ? -1.091 13.809 8.476 1.00 64.88 189 TYR A O 1
ATOM 1466 N N . ARG A 1 190 ? -0.901 15.809 9.501 1.00 60.22 190 ARG A N 1
ATOM 1467 C CA . ARG A 1 190 ? -2.168 16.358 9.045 1.00 60.22 190 ARG A CA 1
ATOM 1468 C C . ARG A 1 190 ? -1.925 17.112 7.747 1.00 60.22 190 ARG A C 1
ATOM 1470 O O . ARG A 1 190 ? -1.081 18.006 7.731 1.00 60.22 190 ARG A O 1
ATOM 1477 N N . ALA A 1 191 ? -2.659 16.773 6.695 1.00 53.50 191 ALA A N 1
ATOM 1478 C CA . ALA A 1 191 ? -2.778 17.671 5.555 1.00 53.50 191 ALA A CA 1
ATOM 1479 C C . ALA A 1 191 ? -3.755 18.783 5.961 1.00 53.50 191 ALA A C 1
ATOM 1481 O O . ALA A 1 191 ? -4.887 18.491 6.359 1.00 53.50 191 ALA A O 1
ATOM 1482 N N . GLU A 1 192 ? -3.314 20.038 5.955 1.00 52.09 192 GLU A N 1
ATOM 1483 C CA . GLU A 1 192 ? -4.257 21.157 5.900 1.00 52.09 192 GLU A CA 1
ATOM 1484 C C . GLU A 1 192 ? -4.526 21.516 4.440 1.00 52.09 192 GLU A C 1
ATOM 1486 O O . GLU A 1 192 ? -3.705 21.230 3.567 1.00 52.09 192 GLU A O 1
ATOM 1491 N N . GLU A 1 193 ? -5.685 22.130 4.180 1.00 43.22 193 GLU A N 1
ATOM 1492 C CA . GLU A 1 193 ? -5.922 22.852 2.931 1.00 43.22 193 GLU A CA 1
ATOM 1493 C C . GLU A 1 193 ? -4.706 23.736 2.634 1.00 43.22 193 GLU A C 1
ATOM 1495 O O . GLU A 1 193 ? -4.269 24.504 3.491 1.00 43.22 193 GLU A O 1
ATOM 1500 N N . SER A 1 194 ? -4.148 23.598 1.432 1.00 39.91 194 SER A N 1
ATOM 1501 C CA . SER A 1 194 ? -3.024 24.391 0.942 1.00 39.91 194 SER A CA 1
ATOM 1502 C C . SER A 1 194 ? -3.278 25.882 1.192 1.00 39.91 194 SER A C 1
ATOM 1504 O O . SER A 1 194 ? -4.117 26.499 0.526 1.00 39.91 194 SER A O 1
ATOM 1506 N N . VAL A 1 195 ? -2.568 26.489 2.145 1.00 35.44 195 VAL A N 1
ATOM 1507 C CA . VAL A 1 195 ? -2.583 27.945 2.335 1.00 35.44 195 VAL A CA 1
ATOM 1508 C C . VAL A 1 195 ? -1.478 28.532 1.449 1.00 35.44 195 VAL A C 1
ATOM 1510 O O . VAL A 1 195 ? -0.441 28.967 1.935 1.00 35.44 195 VAL A O 1
ATOM 1513 N N . GLY A 1 196 ? -1.687 28.499 0.128 1.00 46.44 196 GLY A N 1
ATOM 1514 C CA . GLY A 1 196 ? -0.666 28.819 -0.888 1.00 46.44 196 GLY A CA 1
ATOM 1515 C C . GLY A 1 196 ? 0.087 27.583 -1.410 1.00 46.44 196 GLY A C 1
ATOM 1516 O O . GLY A 1 196 ? -0.366 26.465 -1.193 1.00 46.44 196 GLY A O 1
ATOM 1517 N N . ASP A 1 197 ? 1.227 27.784 -2.086 1.00 37.81 197 ASP A N 1
ATOM 1518 C CA . ASP A 1 197 ? 2.065 26.713 -2.680 1.00 37.81 197 ASP A CA 1
ATOM 1519 C C . ASP A 1 197 ? 2.879 25.909 -1.637 1.00 37.81 197 ASP A C 1
ATOM 1521 O O . ASP A 1 197 ? 3.665 25.029 -1.987 1.00 37.81 197 ASP A O 1
ATOM 1525 N N . GLU A 1 198 ? 2.727 26.202 -0.342 1.00 40.97 198 GLU A N 1
ATOM 1526 C CA . GLU A 1 198 ? 3.477 25.548 0.731 1.00 40.97 198 GLU A CA 1
ATOM 1527 C C . GLU A 1 198 ? 2.567 24.628 1.556 1.00 40.97 198 GLU A C 1
ATOM 1529 O O . GLU A 1 198 ? 1.642 25.064 2.245 1.00 40.97 198 GLU A O 1
ATOM 1534 N N . ASN A 1 199 ? 2.851 23.324 1.509 1.00 45.88 199 ASN A N 1
ATOM 1535 C CA . ASN A 1 199 ? 2.191 22.327 2.349 1.00 45.88 199 ASN A CA 1
ATOM 1536 C C . ASN A 1 199 ? 2.695 22.444 3.796 1.00 45.88 199 ASN A C 1
ATOM 1538 O O . ASN A 1 199 ? 3.738 21.893 4.156 1.00 45.88 199 ASN A O 1
ATOM 1542 N N . VAL A 1 200 ? 1.942 23.142 4.648 1.00 45.50 200 VAL A N 1
ATOM 1543 C CA . VAL A 1 200 ? 2.242 23.229 6.083 1.00 45.50 200 VAL A CA 1
ATOM 1544 C C . VAL A 1 200 ? 1.812 21.930 6.769 1.00 45.50 200 VAL A C 1
ATOM 1546 O O . VAL A 1 200 ? 0.628 21.651 6.947 1.00 45.50 200 VAL A O 1
ATOM 1549 N N . CYS A 1 201 ? 2.787 21.120 7.182 1.00 51.66 201 CYS A N 1
ATOM 1550 C CA . CYS A 1 201 ? 2.536 19.908 7.957 1.00 51.66 201 CYS A CA 1
ATOM 1551 C C . CYS A 1 201 ? 2.266 20.275 9.420 1.00 51.66 201 CYS A C 1
ATOM 1553 O O . CYS A 1 201 ? 3.201 20.559 10.172 1.00 51.66 201 CYS A O 1
ATOM 1555 N N . LEU A 1 202 ? 1.003 20.239 9.850 1.00 49.97 202 LEU A N 1
ATOM 1556 C CA . LEU A 1 202 ? 0.679 20.408 11.265 1.00 49.97 202 LEU A CA 1
ATOM 1557 C C . LEU A 1 202 ? 0.666 19.065 12.012 1.00 49.97 202 LEU A C 1
ATOM 1559 O O . LEU A 1 202 ? 0.252 18.037 11.460 1.00 49.97 202 LEU A O 1
ATOM 1563 N N . PRO A 1 203 ? 1.073 19.058 13.294 1.00 54.69 203 PRO A N 1
ATOM 1564 C CA . PRO A 1 203 ? 0.868 17.906 14.158 1.00 54.69 203 PRO A CA 1
ATOM 1565 C C . PRO A 1 203 ? -0.621 17.530 14.233 1.00 54.69 203 PRO A C 1
ATOM 1567 O O . PRO A 1 203 ? -1.485 18.400 14.321 1.00 54.69 203 PRO A O 1
ATOM 1570 N N . LEU A 1 204 ? -0.926 16.229 14.238 1.00 59.44 204 LEU A N 1
ATOM 1571 C CA . LEU A 1 204 ? -2.289 15.706 14.386 1.00 59.44 204 LEU A CA 1
ATOM 1572 C C . LEU A 1 204 ? -2.715 15.690 15.867 1.00 59.44 204 LEU A C 1
ATOM 1574 O O . LEU A 1 204 ? -2.326 14.755 16.566 1.00 59.44 204 LEU A O 1
ATOM 1578 N N . PRO A 1 205 ? -3.508 16.645 16.388 1.00 58.84 205 PRO A N 1
ATOM 1579 C CA . PRO A 1 205 ? -3.933 16.592 17.787 1.00 58.84 205 PRO A CA 1
ATOM 1580 C C . PRO A 1 205 ? -4.534 15.214 18.123 1.00 58.84 205 PRO A C 1
ATOM 1582 O O . PRO A 1 205 ? -5.280 14.641 17.330 1.00 58.84 205 PRO A O 1
ATOM 1585 N N . ASP A 1 206 ? -4.114 14.659 19.261 1.00 69.00 206 ASP A N 1
ATOM 1586 C CA . ASP A 1 206 ? -4.534 13.364 19.822 1.00 69.00 206 ASP A CA 1
ATOM 1587 C C . ASP A 1 206 ? -4.091 12.081 19.096 1.00 69.00 206 ASP A C 1
ATOM 1589 O O . ASP A 1 206 ? -4.338 10.988 19.610 1.00 69.00 206 ASP A O 1
ATOM 1593 N N . SER A 1 207 ? -3.382 12.165 17.964 1.00 72.44 207 SER A N 1
ATOM 1594 C CA . SER A 1 207 ? -2.823 10.972 17.304 1.00 72.44 207 SER A CA 1
ATOM 1595 C C . SER A 1 207 ? -1.707 10.322 18.121 1.00 72.44 207 SER A C 1
ATOM 1597 O O . SER A 1 207 ? -1.030 10.967 18.924 1.00 72.44 207 SER A O 1
ATOM 1599 N N . ARG A 1 208 ? -1.505 9.017 17.935 1.00 77.62 208 ARG A N 1
ATOM 1600 C CA . ARG A 1 208 ? -0.528 8.235 18.696 1.00 77.62 208 ARG A CA 1
ATOM 1601 C C . ARG A 1 208 ? 0.318 7.390 17.766 1.00 77.62 208 ARG A C 1
ATOM 1603 O O . ARG A 1 208 ? -0.202 6.694 16.900 1.00 77.62 208 ARG A O 1
ATOM 1610 N N . VAL A 1 209 ? 1.627 7.405 17.997 1.00 78.44 209 VAL A N 1
ATOM 1611 C CA . VAL A 1 209 ? 2.578 6.519 17.324 1.00 78.44 209 VAL A CA 1
ATOM 1612 C C . VAL A 1 209 ? 3.194 5.595 18.367 1.00 78.44 209 VAL A C 1
ATOM 1614 O O . VAL A 1 209 ? 3.839 6.040 19.313 1.00 78.44 209 VAL A O 1
ATOM 1617 N N . TYR A 1 210 ? 2.988 4.296 18.195 1.00 79.88 210 TYR A N 1
ATOM 1618 C CA . TYR A 1 210 ? 3.512 3.243 19.050 1.00 79.88 210 TYR A CA 1
ATOM 1619 C C . TYR A 1 210 ? 4.630 2.509 18.319 1.00 79.88 210 TYR A C 1
ATOM 1621 O O . TYR A 1 210 ? 4.382 1.834 17.319 1.00 79.88 210 TYR A O 1
ATOM 1629 N N . LEU A 1 211 ? 5.853 2.600 18.838 1.00 81.75 211 LEU A N 1
ATOM 1630 C CA . LEU A 1 211 ? 7.011 1.880 18.316 1.00 81.75 211 LEU A CA 1
ATOM 1631 C C . LEU A 1 211 ? 7.406 0.775 19.300 1.00 81.75 211 LEU A C 1
ATOM 1633 O O . LEU A 1 211 ? 7.599 1.029 20.486 1.00 81.75 211 LEU A O 1
ATOM 1637 N N . SER A 1 212 ? 7.533 -0.460 18.821 1.00 85.31 212 SER A N 1
ATOM 1638 C CA . SER A 1 212 ? 7.975 -1.595 19.635 1.00 85.31 212 SER A CA 1
ATOM 1639 C C . SER A 1 212 ? 8.929 -2.476 18.843 1.00 85.31 212 SER A C 1
ATOM 1641 O O . SER A 1 212 ? 8.615 -2.879 17.722 1.00 85.31 212 SER A O 1
ATOM 1643 N N . ASN A 1 213 ? 10.105 -2.770 19.409 1.00 86.56 213 ASN A N 1
ATOM 1644 C CA . ASN A 1 213 ? 11.119 -3.648 18.808 1.00 86.56 213 ASN A CA 1
ATOM 1645 C C . ASN A 1 213 ? 11.429 -3.327 17.333 1.00 86.56 213 ASN A C 1
ATOM 1647 O O . ASN A 1 213 ? 11.658 -4.230 16.532 1.00 86.56 213 ASN A O 1
ATOM 1651 N N . SER A 1 214 ? 11.370 -2.052 16.955 1.00 82.81 214 SER A N 1
ATOM 1652 C CA . SER A 1 214 ? 11.536 -1.622 15.568 1.00 82.81 214 SER A CA 1
ATOM 1653 C C . SER A 1 214 ? 12.809 -0.807 15.422 1.00 82.81 214 SER A C 1
ATOM 1655 O O . SER A 1 214 ? 13.202 -0.086 16.338 1.00 82.81 214 SER A O 1
ATOM 1657 N N . VAL A 1 215 ? 13.469 -0.957 14.280 1.00 81.00 215 VAL A N 1
ATOM 1658 C CA . VAL A 1 215 ? 14.738 -0.298 13.980 1.00 81.00 215 VAL A CA 1
ATOM 1659 C C . VAL A 1 215 ? 14.520 0.660 12.825 1.00 81.00 215 VAL A C 1
ATOM 1661 O O . VAL A 1 215 ? 14.044 0.260 11.765 1.00 81.00 215 VAL A O 1
ATOM 1664 N N . PHE A 1 216 ? 14.918 1.907 13.039 1.00 77.88 216 PHE A N 1
ATOM 1665 C CA . PHE A 1 216 ? 15.027 2.926 12.009 1.00 77.88 216 PHE A CA 1
ATOM 1666 C C . PHE A 1 216 ? 16.509 3.253 11.868 1.00 77.88 216 PHE A C 1
ATOM 1668 O O . PHE A 1 216 ? 17.156 3.662 12.832 1.00 77.88 216 PHE A O 1
ATOM 1675 N N . ALA A 1 217 ? 17.064 2.997 10.695 1.00 73.69 217 ALA A N 1
ATOM 1676 C CA . ALA A 1 217 ? 18.437 3.320 10.356 1.00 73.69 217 ALA A CA 1
ATOM 1677 C C . ALA A 1 217 ? 18.398 4.130 9.068 1.00 73.69 217 ALA A C 1
ATOM 1679 O O . ALA A 1 217 ? 17.818 3.682 8.090 1.00 73.69 217 ALA A O 1
ATOM 1680 N N . SER A 1 218 ? 18.986 5.314 9.056 1.00 67.75 218 SER A N 1
ATOM 1681 C CA . SER A 1 218 ? 19.108 6.127 7.850 1.00 67.75 218 SER A CA 1
ATOM 1682 C C . SER A 1 218 ? 20.472 6.804 7.864 1.00 67.75 218 SER A C 1
ATOM 1684 O O . SER A 1 218 ? 21.007 7.106 8.934 1.00 67.75 218 SER A O 1
ATOM 1686 N N . ALA A 1 219 ? 21.060 6.991 6.682 1.00 57.38 219 ALA A N 1
ATOM 1687 C CA . ALA A 1 219 ? 22.221 7.862 6.521 1.00 57.38 219 ALA A CA 1
ATOM 1688 C C . ALA A 1 219 ? 21.867 9.336 6.809 1.00 57.38 219 ALA A C 1
ATOM 1690 O O . ALA A 1 219 ? 22.744 10.126 7.160 1.00 57.38 219 ALA A O 1
ATOM 1691 N N . GLU A 1 220 ? 20.583 9.683 6.708 1.00 57.81 220 GLU A N 1
ATOM 1692 C CA . GLU A 1 220 ? 20.026 10.996 7.015 1.00 57.81 220 GLU A CA 1
ATOM 1693 C C . GLU A 1 220 ? 19.262 10.992 8.356 1.00 57.81 220 GLU A C 1
ATOM 1695 O O . GLU A 1 220 ? 18.931 9.928 8.886 1.00 57.81 220 GLU A O 1
ATOM 1700 N N . PRO A 1 221 ? 19.012 12.159 8.980 1.00 52.00 221 PRO A N 1
ATOM 1701 C CA . PRO A 1 221 ? 18.264 12.229 10.232 1.00 52.00 221 PRO A CA 1
ATOM 1702 C C . PRO A 1 221 ? 16.854 11.658 10.059 1.00 52.00 221 PRO A C 1
ATOM 1704 O O . PRO A 1 221 ? 16.138 12.064 9.154 1.00 52.00 221 PRO A O 1
ATOM 1707 N N . LEU A 1 222 ? 16.431 10.769 10.959 1.00 53.09 222 LEU A N 1
ATOM 1708 C CA . LEU A 1 222 ? 15.050 10.290 10.987 1.00 53.09 222 LEU A CA 1
ATOM 1709 C C . LEU A 1 222 ? 14.100 11.442 11.355 1.00 53.09 222 LEU A C 1
ATOM 1711 O O . LEU A 1 222 ? 14.214 12.016 12.441 1.00 53.09 222 LEU A O 1
ATOM 1715 N N . TYR A 1 223 ? 13.128 11.730 10.492 1.00 54.00 223 TYR A N 1
ATOM 1716 C CA . TYR A 1 223 ? 12.081 12.717 10.758 1.00 54.00 223 TYR A CA 1
ATOM 1717 C C . TYR A 1 223 ? 10.835 12.054 11.344 1.00 54.00 223 TYR A C 1
ATOM 1719 O O . TYR A 1 223 ? 9.928 11.656 10.620 1.00 54.00 223 TYR A O 1
ATOM 1727 N N . LEU A 1 224 ? 10.768 11.966 12.673 1.00 54.00 224 LEU A N 1
ATOM 1728 C CA . LEU A 1 224 ? 9.540 11.590 13.372 1.00 54.00 224 LEU A CA 1
ATOM 1729 C C . LEU A 1 224 ? 8.789 12.867 13.783 1.00 54.00 224 LEU A C 1
ATOM 1731 O O . LEU A 1 224 ? 9.049 13.430 14.845 1.00 54.00 224 LEU A O 1
ATOM 1735 N N . SER A 1 225 ? 7.879 13.350 12.934 1.00 52.91 225 SER A N 1
ATOM 1736 C CA . SER A 1 225 ? 6.973 14.443 13.316 1.00 52.91 225 SER A CA 1
ATOM 1737 C C . SER A 1 225 ? 5.867 13.864 14.193 1.00 52.91 225 SER A C 1
ATOM 1739 O O . SER A 1 225 ? 4.986 13.153 13.708 1.00 52.91 225 SER A O 1
ATOM 1741 N N . LEU A 1 226 ? 5.962 14.081 15.504 1.00 49.97 226 LEU A N 1
ATOM 1742 C CA . LEU A 1 226 ? 4.957 13.621 16.454 1.00 49.97 226 LEU A CA 1
ATOM 1743 C C . LEU A 1 226 ? 3.920 14.716 16.713 1.00 49.97 226 LEU A C 1
ATOM 1745 O O . LEU A 1 226 ? 4.234 15.910 16.698 1.00 49.97 226 LEU A O 1
ATOM 1749 N N . PRO A 1 227 ? 2.672 14.327 17.001 1.00 42.22 227 PRO A N 1
ATOM 1750 C CA . PRO A 1 227 ? 1.643 15.288 17.329 1.00 42.22 227 PRO A CA 1
ATOM 1751 C C . PRO A 1 227 ? 1.983 16.076 18.603 1.00 42.22 227 PRO A C 1
ATOM 1753 O O . PRO A 1 227 ? 2.149 15.505 19.675 1.00 42.22 227 PRO A O 1
ATOM 1756 N N . GLY A 1 228 ? 2.111 17.399 18.461 1.00 40.00 228 GLY A N 1
ATOM 1757 C CA . GLY A 1 228 ? 2.433 18.351 19.527 1.00 40.00 228 GLY A CA 1
ATOM 1758 C C . GLY A 1 228 ? 3.643 19.250 19.245 1.00 40.00 228 GLY A C 1
ATOM 1759 O O . GLY A 1 228 ? 3.791 20.269 19.916 1.00 40.00 228 GLY A O 1
ATOM 1760 N N . SER A 1 229 ? 4.483 18.947 18.247 1.00 41.03 229 SER A N 1
ATOM 1761 C CA . SER A 1 229 ? 5.582 19.838 17.849 1.00 41.03 229 SER A CA 1
ATOM 1762 C C . SER A 1 229 ? 5.108 20.864 16.817 1.00 41.03 229 SER A C 1
ATOM 1764 O O . SER A 1 229 ? 4.945 20.548 15.641 1.00 41.03 229 SER A O 1
ATOM 1766 N N . LEU A 1 230 ? 4.873 22.104 17.250 1.00 34.69 230 LEU A N 1
ATOM 1767 C CA . LEU A 1 230 ? 4.731 23.242 16.340 1.00 34.69 230 LEU A CA 1
ATOM 1768 C C . LEU A 1 230 ? 6.106 23.548 15.732 1.00 34.69 230 LEU A C 1
ATOM 1770 O O . LEU A 1 230 ? 6.987 24.015 16.449 1.00 34.69 230 LEU A O 1
ATOM 1774 N N . CYS A 1 231 ? 6.294 23.320 14.433 1.00 37.25 231 CYS A N 1
ATOM 1775 C CA . CYS A 1 231 ? 7.445 23.864 13.713 1.00 37.25 231 CYS A CA 1
ATOM 1776 C C . CYS A 1 231 ? 7.030 24.256 12.288 1.00 37.25 231 CYS A C 1
ATOM 1778 O O . CYS A 1 231 ? 6.891 23.377 11.443 1.00 37.25 231 CYS A O 1
ATOM 1780 N N . PRO A 1 232 ? 6.823 25.556 12.016 1.00 40.31 232 PRO A N 1
ATOM 1781 C CA . PRO A 1 232 ? 6.462 26.041 10.687 1.00 40.31 232 PRO A CA 1
ATOM 1782 C C . PRO A 1 232 ? 7.665 26.232 9.743 1.00 40.31 232 PRO A C 1
ATOM 1784 O O . PRO A 1 232 ? 7.463 26.663 8.619 1.00 40.31 232 PRO A O 1
ATOM 1787 N N . ASP A 1 233 ? 8.894 25.890 10.155 1.00 38.12 233 ASP A N 1
ATOM 1788 C CA . ASP A 1 233 ? 10.107 26.101 9.353 1.00 38.12 233 ASP A CA 1
ATOM 1789 C C . ASP A 1 233 ? 10.948 24.825 9.179 1.00 38.12 233 ASP A C 1
ATOM 1791 O O . ASP A 1 233 ? 11.080 24.014 10.101 1.00 38.12 233 ASP A O 1
ATOM 1795 N N . LEU A 1 234 ? 11.638 24.743 8.031 1.00 41.97 234 LEU A N 1
ATOM 1796 C CA . LEU A 1 234 ? 12.682 23.778 7.613 1.00 41.97 234 LEU A CA 1
ATOM 1797 C C . LEU A 1 234 ? 13.847 23.561 8.617 1.00 41.97 234 LEU A C 1
ATOM 1799 O O . LEU A 1 234 ? 14.763 22.784 8.354 1.00 41.97 234 LEU A O 1
ATOM 1803 N N . ASN A 1 235 ? 13.818 24.216 9.780 1.00 36.19 235 ASN A N 1
ATOM 1804 C CA . ASN A 1 235 ? 14.793 24.127 10.868 1.00 36.19 235 ASN A CA 1
ATOM 1805 C C . ASN A 1 235 ? 14.223 23.419 12.109 1.00 36.19 235 ASN A C 1
ATOM 1807 O O . ASN A 1 235 ? 14.472 23.831 13.245 1.00 36.19 235 ASN A O 1
ATOM 1811 N N . CYS A 1 236 ? 13.451 22.350 11.917 1.00 39.69 236 CYS A N 1
ATOM 1812 C CA . CYS A 1 236 ? 13.014 21.517 13.032 1.00 39.69 236 CYS A CA 1
ATOM 1813 C C . CYS A 1 236 ? 14.255 20.959 13.766 1.00 39.69 236 CYS A C 1
ATOM 1815 O O . CYS A 1 236 ? 15.184 20.479 13.100 1.00 39.69 236 CYS A O 1
ATOM 1817 N N . PRO A 1 237 ? 14.329 21.003 15.113 1.00 31.69 237 PRO A N 1
ATOM 1818 C CA . PRO A 1 237 ? 15.407 20.342 15.829 1.00 31.69 237 PRO A CA 1
ATOM 1819 C C . PRO A 1 237 ? 15.357 18.863 15.466 1.00 31.69 237 PRO A C 1
ATOM 1821 O O . PRO A 1 237 ? 14.370 18.176 15.725 1.00 31.69 237 PRO A O 1
ATOM 1824 N N . LYS A 1 238 ? 16.421 18.391 14.813 1.00 37.00 238 LYS A N 1
ATOM 1825 C CA . LYS A 1 238 ? 16.618 16.979 14.504 1.00 37.00 238 LYS A CA 1
ATOM 1826 C C . LYS A 1 238 ? 16.511 16.227 15.825 1.00 37.00 238 LYS A C 1
ATOM 1828 O O . LYS A 1 238 ? 17.436 16.293 16.634 1.00 37.00 238 LYS A O 1
ATOM 1833 N N . VAL A 1 239 ? 15.410 15.512 16.050 1.00 36.19 239 VAL A N 1
ATOM 1834 C CA . VAL A 1 239 ? 15.389 14.470 17.074 1.00 36.19 239 VAL A CA 1
ATOM 1835 C C . VAL A 1 239 ? 16.238 13.350 16.497 1.00 36.19 239 VAL A C 1
ATOM 1837 O O . VAL A 1 239 ? 15.756 12.428 15.846 1.00 36.19 239 VAL A O 1
ATOM 1840 N N . GLN A 1 240 ? 17.553 13.493 16.657 1.00 31.78 240 GLN A N 1
ATOM 1841 C CA . GLN A 1 240 ? 18.474 12.399 16.451 1.00 31.78 240 GLN A CA 1
ATOM 1842 C C . GLN A 1 240 ? 18.101 11.353 17.494 1.00 31.78 240 GLN A C 1
ATOM 1844 O O . GLN A 1 240 ? 18.540 11.417 18.640 1.00 31.78 240 GLN A O 1
ATOM 1849 N N . TYR A 1 241 ? 17.294 10.372 17.098 1.00 37.38 241 TYR A N 1
ATOM 1850 C CA . TYR A 1 241 ? 17.353 9.078 17.749 1.00 37.38 241 TYR A CA 1
ATOM 1851 C C . TYR A 1 241 ? 18.746 8.530 17.448 1.00 37.38 241 TYR A C 1
ATOM 1853 O O . TYR A 1 241 ? 18.977 7.857 16.444 1.00 37.38 241 TYR A O 1
ATOM 1861 N N . ALA A 1 242 ? 19.711 8.885 18.300 1.00 28.86 242 ALA A N 1
ATOM 1862 C CA . ALA A 1 242 ? 20.939 8.130 18.419 1.00 28.86 242 ALA A CA 1
ATOM 1863 C C . ALA A 1 242 ? 20.517 6.674 18.611 1.00 28.86 242 ALA A C 1
ATOM 1865 O O . ALA A 1 242 ? 19.666 6.390 19.451 1.00 28.86 242 ALA A O 1
ATOM 1866 N N . HIS A 1 243 ? 21.048 5.791 17.768 1.00 33.91 243 HIS A N 1
ATOM 1867 C CA . HIS A 1 243 ? 20.799 4.355 17.761 1.00 33.91 243 HIS A CA 1
ATOM 1868 C C . HIS A 1 243 ? 20.561 3.772 19.171 1.00 33.91 243 HIS A C 1
ATOM 1870 O O . HIS A 1 243 ? 21.503 3.320 19.815 1.00 33.91 243 HIS A O 1
ATOM 1876 N N . CYS A 1 244 ? 19.313 3.685 19.643 1.00 30.88 244 CYS A N 1
ATOM 1877 C CA . CYS A 1 244 ? 18.998 2.825 20.780 1.00 30.88 244 CYS A CA 1
ATOM 1878 C C . CYS A 1 244 ? 18.847 1.414 20.213 1.00 30.88 244 CYS A C 1
ATOM 1880 O O . CYS A 1 244 ? 17.763 0.968 19.836 1.00 30.88 244 CYS A O 1
ATOM 1882 N N . ARG A 1 245 ? 19.970 0.690 20.131 1.00 35.78 245 ARG A N 1
ATOM 1883 C CA . ARG A 1 245 ? 19.908 -0.772 20.156 1.00 35.78 245 ARG A CA 1
ATOM 1884 C C . ARG A 1 245 ? 19.309 -1.148 21.506 1.00 35.78 245 ARG A C 1
ATOM 1886 O O . ARG A 1 245 ? 19.983 -1.044 22.527 1.00 35.78 245 ARG A O 1
ATOM 1893 N N . ILE A 1 246 ? 18.057 -1.596 21.505 1.00 35.81 246 ILE A N 1
ATOM 1894 C CA . ILE A 1 246 ? 17.450 -2.240 22.671 1.00 35.81 246 ILE A CA 1
ATOM 1895 C C . ILE A 1 246 ? 18.341 -3.447 23.018 1.00 35.81 246 ILE A C 1
ATOM 1897 O O . ILE A 1 246 ? 18.377 -4.425 22.271 1.00 35.81 246 ILE A O 1
ATOM 1901 N N . GLY A 1 247 ? 19.138 -3.322 24.087 1.00 35.97 247 GLY A N 1
ATOM 1902 C CA . GLY A 1 247 ? 20.140 -4.315 24.502 1.00 35.97 247 GLY A CA 1
ATOM 1903 C C . GLY A 1 247 ? 21.478 -3.774 25.037 1.00 35.97 247 GLY A C 1
ATOM 1904 O O . GLY A 1 247 ? 22.286 -4.578 25.497 1.00 35.97 247 GLY A O 1
ATOM 1905 N N . GLN A 1 248 ? 21.738 -2.461 25.017 1.00 36.19 248 GLN A N 1
ATOM 1906 C CA . GLN A 1 248 ? 22.855 -1.847 25.758 1.00 36.19 248 GLN A CA 1
ATOM 1907 C C . GLN A 1 248 ? 22.335 -0.916 26.861 1.00 36.19 248 GLN A C 1
ATOM 1909 O O . GLN A 1 248 ? 21.304 -0.275 26.697 1.00 36.19 248 GLN A O 1
ATOM 1914 N N . ALA A 1 249 ? 23.034 -0.906 28.000 1.00 34.84 249 ALA A N 1
ATOM 1915 C CA . ALA A 1 249 ? 22.576 -0.389 29.294 1.00 34.84 249 ALA A CA 1
ATOM 1916 C C . ALA A 1 249 ? 22.453 1.144 29.406 1.00 34.84 249 ALA A C 1
ATOM 1918 O O . ALA A 1 249 ? 22.035 1.625 30.452 1.00 34.84 249 ALA A O 1
ATOM 1919 N N . ASP A 1 250 ? 22.752 1.894 28.347 1.00 38.72 250 ASP A N 1
ATOM 1920 C CA . ASP A 1 250 ? 22.804 3.355 28.381 1.00 38.72 250 ASP A CA 1
ATOM 1921 C C . ASP A 1 250 ? 21.912 3.949 27.278 1.00 38.72 250 ASP A C 1
ATOM 1923 O O . ASP A 1 250 ? 22.395 4.411 26.245 1.00 38.72 250 ASP A O 1
ATOM 1927 N N . CYS A 1 251 ? 20.592 3.930 27.477 1.00 34.94 251 CYS A N 1
ATOM 1928 C CA . CYS A 1 251 ? 19.700 4.874 26.795 1.00 34.94 251 CYS A CA 1
ATOM 1929 C C . CYS A 1 251 ? 19.322 5.952 27.827 1.00 34.94 251 CYS A C 1
ATOM 1931 O O . CYS A 1 251 ? 18.856 5.590 28.910 1.00 34.94 251 CYS A O 1
ATOM 1933 N N . PRO A 1 252 ? 19.541 7.251 27.549 1.00 38.97 252 PRO A N 1
ATOM 1934 C CA . PRO A 1 252 ? 19.127 8.308 28.462 1.00 38.97 252 PRO A CA 1
ATOM 1935 C C . PRO A 1 252 ? 17.604 8.290 28.618 1.00 38.97 252 PRO A C 1
ATOM 1937 O O . PRO A 1 252 ? 16.876 8.125 27.635 1.00 38.97 252 PRO A O 1
ATOM 1940 N N . GLU A 1 253 ? 17.130 8.446 29.854 1.00 30.61 253 GLU A N 1
ATOM 1941 C CA . GLU A 1 253 ? 15.709 8.645 30.130 1.00 30.61 253 GLU A CA 1
ATOM 1942 C C . GLU A 1 253 ? 15.238 9.913 29.404 1.00 30.61 253 GLU A C 1
ATOM 1944 O O . GLU A 1 253 ? 15.841 10.982 29.528 1.00 30.61 253 GLU A O 1
ATOM 1949 N N . LEU A 1 254 ? 14.188 9.769 28.593 1.00 33.62 254 LEU A N 1
ATOM 1950 C CA . LEU A 1 254 ? 13.483 10.907 28.013 1.00 33.62 254 LEU A CA 1
ATOM 1951 C C . LEU A 1 254 ? 12.738 11.649 29.142 1.00 33.62 254 LEU A C 1
ATOM 1953 O O . LEU A 1 254 ? 12.241 10.977 30.050 1.00 33.62 254 LEU A O 1
ATOM 1957 N N . PRO A 1 255 ? 12.665 12.992 29.104 1.00 34.78 255 PRO A N 1
ATOM 1958 C CA . PRO A 1 255 ? 11.837 13.762 30.032 1.00 34.78 255 PRO A CA 1
ATOM 1959 C C . PRO A 1 255 ? 10.343 13.439 29.897 1.00 34.78 255 PRO A C 1
ATOM 1961 O O . PRO A 1 255 ? 9.902 13.087 28.777 1.00 34.78 255 PRO A O 1
#

Secondary structure (DSSP, 8-state):
-EEEES-EEE--SSS-SEEEES-SEEEEES-EEE-----TTS-SEEEES-SEEEEES-EEES-BS-SEEEEEEEEEEEES-EEES-EESS-SEEEEEEEEEEEEEES-EEES-EE--SSTT--SEEEE--------PPPEEEEEES-EEES-EESSTT--SEEEEE-TTPPEEEEEES-EEES--EEEEEPP--SSSS---B--TT-EEEEES-EEE-SS------TT----SS-----------TTSS-PPPP-